Protein AF-A0A957YKV2-F1 (afdb_monomer_lite)

Sequence (270 aa):
AKLRIAPFLIEPEIIEPLTLTTNQPGTYSIQIRAEPVPRPAEGNYDQIHQIEVLPKSETNFRSIKHFRAEKFYREGLETSPNAQNFNLKNIRTLLNEGFTDDELRRLCFDEVAFKPVCNQLSSSMGKDKIVDKFIEYAERRELMERLLDLAKEHNPEKYRKYQPYRNLTDSGAATRDPYIPSHKDSSPNTINIFVFYRMGLEILLNQLEKASEGYALAITLQQQLVENMNWAERFGDTREYKSERARIIEQLNNLSRLHLGRTFNSLCGL

Secondary structure (DSSP, 8-state):
---PPPP---PPP---------SBTTB---------PPPPP---------------------SSSSHHHHHHHHS-----TT---B-HHHHHHHHHHH--HHHHHHHHHH-GGGHHHHTT--TT--HHHHHHHHHHHHHHTT-HHHHHHHHHHH-HHHHHHT---B----SS-S---S-----TT--TT---HHHHHHHHHHHHHHHS-TTSHHHHHHHHHHHHHHHHHHHHHHH---HHHHHHHHHHHHHHHHHHHHHHSS-HHHHHT-

Radius of gyration: 29.75 Å; chains: 1; bounding box: 70×69×89 Å

pLDDT: mean 76.09, std 24.52, range [34.84, 98.38]

Foldseek 3Di:
DDDDDDDDDDDDDPDDDQDWDDPDPPDTDGDDDDDDDDDDPDDDDPDDDDDDDDDDDDDPPPDPPPPPPVVVLPPPPPPDPPLQAFPLVLQLVLQLVLDDPVRLLVCLVVDPLNVVLNVVDDPPDDPSVSSVSVVVSCSSVVNVVVSLVVSCVSHVPSSVVSDDGTDPPDPPPDDDDPDDPPPPPPPVPPPLLVVLLVQLLVVQLVQDDCPDPLNVVSVVLVVQLVVLSVCCVPPNCDPVSVVSNVVSQVVQQVSCCVRPVGGSCVSSVD

Structure (mmCIF, N/CA/C/O backbone):
data_AF-A0A957YKV2-F1
#
_entry.id   AF-A0A957YKV2-F1
#
loop_
_atom_site.group_PDB
_atom_site.id
_atom_site.type_symbol
_atom_site.label_atom_id
_atom_site.label_alt_id
_atom_site.label_comp_id
_atom_site.label_asym_id
_atom_site.label_entity_id
_atom_site.label_seq_id
_atom_site.pdbx_PDB_ins_code
_atom_site.Cartn_x
_atom_site.Cartn_y
_atom_site.Cartn_z
_atom_site.occupancy
_atom_site.B_iso_or_equiv
_atom_site.auth_seq_id
_atom_site.auth_comp_id
_atom_site.auth_asym_id
_atom_site.auth_atom_id
_atom_site.pdbx_PDB_model_num
ATOM 1 N N . ALA A 1 1 ? -20.719 -43.574 38.247 1.00 53.56 1 ALA A N 1
ATOM 2 C CA . ALA A 1 1 ? -20.337 -42.347 38.973 1.00 53.56 1 ALA A CA 1
ATOM 3 C C . ALA A 1 1 ? -21.039 -41.157 38.322 1.00 53.56 1 ALA A C 1
ATOM 5 O O . ALA A 1 1 ? -20.821 -40.924 37.142 1.00 53.56 1 ALA A O 1
ATOM 6 N N . LYS A 1 2 ? -21.957 -40.482 39.028 1.00 38.47 2 LYS A N 1
ATOM 7 C CA . LYS A 1 2 ? -22.669 -39.289 38.531 1.00 38.47 2 LYS A CA 1
ATOM 8 C C . LYS A 1 2 ? -21.940 -38.045 39.045 1.00 38.47 2 LYS A C 1
ATOM 10 O O . LYS A 1 2 ? -21.949 -37.803 40.247 1.00 38.47 2 LYS A O 1
ATOM 15 N N . LEU A 1 3 ? -21.314 -37.287 38.148 1.00 40.53 3 LEU A N 1
ATOM 16 C CA . LEU A 1 3 ? -20.743 -35.972 38.444 1.00 40.53 3 LEU A CA 1
ATOM 17 C C . LEU A 1 3 ? -21.886 -34.952 38.551 1.00 40.53 3 LEU A C 1
ATOM 19 O O . LEU A 1 3 ? -22.559 -34.659 37.566 1.00 40.53 3 LEU A O 1
ATOM 23 N N . ARG A 1 4 ? -22.129 -34.450 39.767 1.00 43.38 4 ARG A N 1
ATOM 24 C CA . ARG A 1 4 ? -22.928 -33.243 40.014 1.00 43.38 4 ARG A CA 1
ATOM 25 C C . ARG A 1 4 ? -21.989 -32.043 39.911 1.00 43.38 4 ARG A C 1
ATOM 27 O O . ARG A 1 4 ? -21.061 -31.940 40.703 1.00 43.38 4 ARG A O 1
ATOM 34 N N . ILE A 1 5 ? -22.242 -31.155 38.957 1.00 45.00 5 ILE A N 1
ATOM 35 C CA . ILE A 1 5 ? -21.616 -29.832 38.901 1.00 45.00 5 ILE A CA 1
ATOM 36 C C . ILE A 1 5 ? -22.517 -28.896 39.711 1.00 45.00 5 ILE A C 1
ATOM 38 O O . ILE A 1 5 ? -23.703 -28.769 39.408 1.00 45.00 5 ILE A O 1
ATOM 42 N N . ALA A 1 6 ? -21.977 -28.313 40.779 1.00 41.06 6 ALA A N 1
ATOM 43 C CA . ALA A 1 6 ? -22.659 -27.285 41.556 1.00 41.06 6 ALA A CA 1
ATOM 44 C C . ALA A 1 6 ? -22.572 -25.934 40.818 1.00 41.06 6 ALA A C 1
ATOM 46 O O . ALA A 1 6 ? -21.519 -25.634 40.252 1.00 41.06 6 ALA A O 1
ATOM 47 N N . PRO A 1 7 ? -23.638 -25.117 40.807 1.00 47.16 7 PRO A N 1
ATOM 48 C CA . PRO A 1 7 ? -23.582 -23.784 40.227 1.00 47.16 7 PRO A CA 1
ATOM 49 C C . PRO A 1 7 ? -22.808 -22.834 41.151 1.00 47.16 7 PRO A C 1
ATOM 51 O O . PRO A 1 7 ? -23.089 -22.740 42.345 1.00 47.16 7 PRO A O 1
ATOM 54 N N . PHE A 1 8 ? -21.833 -22.134 40.575 1.00 38.81 8 PHE A N 1
ATOM 55 C CA . PHE A 1 8 ? -21.133 -21.011 41.192 1.00 38.81 8 PHE A CA 1
ATOM 56 C C . PHE A 1 8 ? -22.114 -19.829 41.275 1.00 38.81 8 PHE A C 1
ATOM 58 O O . PHE A 1 8 ? -22.506 -19.274 40.250 1.00 38.81 8 PHE A O 1
ATOM 65 N N . LEU A 1 9 ? -22.555 -19.482 42.485 1.00 41.94 9 LEU A N 1
ATOM 66 C CA . LEU A 1 9 ? -23.282 -18.244 42.764 1.00 41.94 9 LEU A CA 1
ATOM 67 C C . LEU A 1 9 ? -22.253 -17.117 42.879 1.00 41.94 9 LEU A C 1
ATOM 69 O O . LEU A 1 9 ? -21.455 -17.102 43.811 1.00 41.94 9 LEU A O 1
ATOM 73 N N . ILE A 1 10 ? -22.251 -16.205 41.909 1.00 45.62 10 ILE A N 1
ATOM 74 C CA . ILE A 1 10 ? -21.572 -14.914 42.027 1.00 45.62 10 ILE A CA 1
ATOM 75 C C . ILE A 1 10 ? -22.560 -13.995 42.742 1.00 45.62 10 ILE A C 1
ATOM 77 O O . ILE A 1 10 ? -23.636 -13.713 42.210 1.00 45.62 10 ILE A O 1
ATOM 81 N N . GLU A 1 11 ? -22.232 -13.589 43.966 1.00 43.97 11 GLU A N 1
ATOM 82 C CA . GLU A 1 11 ? -23.006 -12.582 44.688 1.00 43.97 11 GLU A CA 1
ATOM 83 C C . GLU A 1 11 ? -22.860 -11.229 43.970 1.00 43.97 11 GLU A C 1
ATOM 85 O O . GLU A 1 11 ? -21.741 -10.847 43.619 1.00 43.97 11 GLU A O 1
ATOM 90 N N . PRO A 1 12 ? -23.960 -10.508 43.697 1.00 44.09 12 PRO A N 1
ATOM 91 C CA . PRO A 1 12 ? -23.871 -9.181 43.109 1.00 44.09 12 PRO A CA 1
ATOM 92 C C . PRO A 1 12 ? -23.252 -8.211 44.122 1.00 44.09 12 PRO A C 1
ATOM 94 O O . PRO A 1 12 ? -23.760 -8.069 45.235 1.00 44.09 12 PRO A O 1
ATOM 97 N N . GLU A 1 13 ? -22.178 -7.523 43.725 1.00 46.66 13 GLU A N 1
ATOM 98 C CA . GLU A 1 13 ? -21.674 -6.354 44.450 1.00 46.66 13 GLU A CA 1
ATOM 99 C C . GLU A 1 13 ? -22.819 -5.353 44.637 1.00 46.66 13 GLU A C 1
ATOM 101 O O . GLU A 1 13 ? -23.436 -4.879 43.678 1.00 46.66 13 GLU A O 1
ATOM 106 N N . ILE A 1 14 ? -23.122 -5.054 45.899 1.00 45.78 14 ILE A N 1
ATOM 107 C CA . ILE A 1 14 ? -24.097 -4.042 46.289 1.00 45.78 14 ILE A CA 1
ATOM 108 C C . ILE A 1 14 ? -23.475 -2.682 45.964 1.00 45.78 14 ILE A C 1
ATOM 110 O O . ILE A 1 14 ? -22.695 -2.138 46.741 1.00 45.78 14 ILE A O 1
ATOM 114 N N . ILE A 1 15 ? -23.803 -2.134 44.795 1.00 44.78 15 ILE A N 1
ATOM 115 C CA . ILE A 1 15 ? -23.495 -0.744 44.458 1.00 44.78 15 ILE A CA 1
ATOM 116 C C . ILE A 1 15 ? -24.506 0.125 45.212 1.00 44.78 15 ILE A C 1
ATOM 118 O O . ILE A 1 15 ? -25.690 0.147 44.868 1.00 44.78 15 ILE A O 1
ATOM 122 N N . GLU A 1 16 ? -24.058 0.816 46.261 1.00 59.31 16 GLU A N 1
ATOM 123 C CA . GLU A 1 16 ? -24.903 1.779 46.968 1.00 59.31 16 GLU A CA 1
ATOM 124 C C . GLU A 1 16 ? -25.371 2.891 46.006 1.00 59.31 16 GLU A C 1
ATOM 126 O O . GLU A 1 16 ? -24.576 3.413 45.216 1.00 59.31 16 GLU A O 1
ATOM 131 N N . PRO A 1 17 ? -26.661 3.272 46.031 1.00 47.19 17 PRO A N 1
ATOM 132 C CA . PRO A 1 17 ? -27.188 4.278 45.123 1.00 47.19 17 PRO A CA 1
ATOM 133 C C . PRO A 1 17 ? -26.589 5.656 45.433 1.00 47.19 17 PRO A C 1
ATOM 135 O O . PRO A 1 17 ? -26.747 6.193 46.528 1.00 47.19 17 PRO A O 1
ATOM 138 N N . LEU A 1 18 ? -25.944 6.259 44.432 1.00 48.41 18 LEU A N 1
ATOM 139 C CA . LEU A 1 18 ? -25.482 7.645 44.483 1.00 48.41 18 LEU A CA 1
ATOM 140 C C . LEU A 1 18 ? -26.679 8.581 44.707 1.00 48.41 18 LEU A C 1
ATOM 142 O O . LEU A 1 18 ? -27.543 8.734 43.842 1.00 48.41 18 LEU A O 1
ATOM 146 N N . THR A 1 19 ? -26.730 9.234 45.866 1.00 50.50 19 THR A N 1
ATOM 147 C CA . THR A 1 19 ? -27.748 10.244 46.163 1.00 50.50 19 THR A CA 1
ATOM 148 C C . THR A 1 19 ? -27.410 11.556 45.461 1.00 50.50 19 THR A C 1
ATOM 150 O O . THR A 1 19 ? -26.435 12.224 45.806 1.00 50.50 19 THR A O 1
ATOM 153 N N . LEU A 1 20 ? -28.234 11.945 44.489 1.00 42.66 20 LEU A N 1
ATOM 154 C CA . LEU A 1 20 ? -28.208 13.271 43.876 1.00 42.66 20 LEU A CA 1
ATOM 155 C C . LEU A 1 20 ? -28.951 14.257 44.781 1.00 42.66 20 LEU A C 1
ATOM 157 O O . LEU A 1 20 ? -30.167 14.162 44.938 1.00 42.66 20 LEU A O 1
ATOM 161 N N . THR A 1 21 ? -28.238 15.218 45.362 1.00 50.84 21 THR A N 1
ATOM 162 C CA . THR A 1 21 ? -28.852 16.342 46.076 1.00 50.84 21 THR A CA 1
ATOM 163 C C . THR A 1 21 ? -28.753 17.600 45.218 1.00 50.84 21 THR A C 1
ATOM 165 O O . THR A 1 21 ? -27.698 17.931 44.676 1.00 50.84 21 THR A O 1
ATOM 168 N N . THR A 1 22 ? -29.885 18.282 45.030 1.00 49.94 22 THR A N 1
ATOM 169 C CA . THR A 1 22 ? -29.968 19.508 44.225 1.00 49.94 22 THR A CA 1
ATOM 170 C C . THR A 1 22 ? -30.038 20.695 45.172 1.00 49.94 22 THR A C 1
ATOM 172 O O . THR A 1 22 ? -30.975 20.766 45.966 1.00 49.94 22 THR A O 1
ATOM 175 N N . ASN A 1 23 ? -29.100 21.636 45.074 1.00 54.06 23 ASN A N 1
ATOM 176 C CA . ASN A 1 23 ? -29.156 22.864 45.874 1.00 54.06 23 ASN A CA 1
ATOM 177 C C . ASN A 1 23 ? -29.624 24.088 45.071 1.00 54.06 23 ASN A C 1
ATOM 179 O O . ASN A 1 23 ? -30.030 25.063 45.693 1.00 54.06 23 ASN A O 1
ATOM 183 N N . GLN A 1 24 ? -29.635 24.036 43.727 1.00 56.06 24 GLN A N 1
ATOM 184 C CA . GLN A 1 24 ? -30.248 25.036 42.833 1.00 56.06 24 GLN A CA 1
ATOM 185 C C . GLN A 1 24 ? -30.615 24.427 41.458 1.00 56.06 24 GLN A C 1
ATOM 187 O O . GLN A 1 24 ? -29.991 23.442 41.051 1.00 56.06 24 GLN A O 1
ATOM 192 N N . PRO A 1 25 ? -31.585 24.998 40.711 1.00 54.28 25 PRO A N 1
ATOM 193 C CA . PRO A 1 25 ? -31.917 24.551 39.357 1.00 54.28 25 PRO A CA 1
ATOM 194 C C . PRO A 1 25 ? -30.730 24.740 38.402 1.00 54.28 25 PRO A C 1
ATOM 196 O O . PRO A 1 25 ? -30.250 25.855 38.225 1.00 54.28 25 PRO A O 1
ATOM 199 N N . GLY A 1 26 ? -30.282 23.655 37.765 1.00 59.12 26 GLY A N 1
ATOM 200 C CA . GLY A 1 26 ? -29.241 23.687 36.728 1.00 59.12 26 GLY A CA 1
ATOM 201 C C . GLY A 1 26 ? -27.821 23.341 37.186 1.00 59.12 26 GLY A C 1
ATOM 202 O O . GLY A 1 26 ? -26.933 23.269 36.339 1.00 59.12 26 GLY A O 1
ATOM 203 N N . THR A 1 27 ? -27.602 23.056 38.474 1.00 40.62 27 THR A N 1
ATOM 204 C CA . THR A 1 27 ? -26.270 22.714 39.001 1.00 40.62 27 THR A CA 1
ATOM 205 C C . THR A 1 27 ? -26.312 21.375 39.731 1.00 40.62 27 THR A C 1
ATOM 207 O O . THR A 1 27 ? -26.975 21.242 40.759 1.00 40.62 27 THR A O 1
ATOM 210 N N . TYR A 1 28 ? -25.590 20.380 39.211 1.00 55.72 28 TYR A N 1
ATOM 211 C CA . TYR A 1 28 ? -25.432 19.071 39.847 1.00 55.72 28 TYR A CA 1
ATOM 212 C C . TYR A 1 28 ? -24.050 18.986 40.493 1.00 55.72 28 TYR A C 1
ATOM 214 O O . TYR A 1 28 ? -23.035 19.162 39.821 1.00 55.72 28 TYR A O 1
ATOM 222 N N . SER A 1 29 ? -24.004 18.707 41.791 1.00 44.16 29 SER A N 1
ATOM 223 C CA . SER A 1 29 ? -22.767 18.443 42.528 1.00 44.16 29 SER A CA 1
ATOM 224 C C . SER A 1 29 ? -22.747 16.986 42.974 1.00 44.16 29 SER A C 1
ATOM 226 O O . SER A 1 29 ? -23.627 16.554 43.713 1.00 44.16 29 SER A O 1
ATOM 228 N N . ILE A 1 30 ? -21.743 16.232 42.523 1.00 51.94 30 ILE A N 1
ATOM 229 C CA . ILE A 1 30 ? -21.522 14.840 42.928 1.00 51.94 30 ILE A CA 1
ATOM 230 C C . ILE A 1 30 ? -20.620 14.861 44.165 1.00 51.94 30 ILE A C 1
ATOM 232 O O . ILE A 1 30 ? -19.461 15.266 44.080 1.00 51.94 30 ILE A O 1
ATOM 236 N N . GLN A 1 31 ? -21.143 14.445 45.318 1.00 49.91 31 GLN A N 1
ATOM 237 C CA . GLN A 1 31 ? -20.332 14.233 46.517 1.00 49.91 31 GLN A CA 1
ATOM 238 C C . GLN A 1 31 ? -19.840 12.786 46.537 1.00 49.91 31 GLN A C 1
ATOM 240 O O . GLN A 1 31 ? -20.607 11.864 46.794 1.00 49.91 31 GLN A O 1
ATOM 245 N N . ILE A 1 32 ? -18.552 12.588 46.257 1.00 56.03 32 ILE A N 1
ATOM 246 C CA . ILE A 1 32 ? -17.897 11.289 46.427 1.00 56.03 32 ILE A CA 1
ATOM 247 C C . ILE A 1 32 ? -17.462 11.202 47.888 1.00 56.03 32 ILE A C 1
ATOM 249 O O . ILE A 1 32 ? -16.584 11.947 48.331 1.00 56.03 32 ILE A O 1
ATOM 253 N N . ARG A 1 33 ? -18.104 10.322 48.657 1.00 52.41 33 ARG A N 1
ATOM 254 C CA . ARG A 1 33 ? -17.733 10.057 50.047 1.00 52.41 33 ARG A CA 1
ATOM 255 C C . ARG A 1 33 ? -16.481 9.178 50.035 1.00 52.41 33 ARG A C 1
ATOM 257 O O . ARG A 1 33 ? -16.570 7.980 49.809 1.00 52.41 33 ARG A O 1
ATOM 264 N N . ALA A 1 34 ? -15.310 9.784 50.207 1.00 45.44 34 ALA A N 1
ATOM 265 C CA . ALA A 1 34 ? -14.078 9.030 50.404 1.00 45.44 34 ALA A CA 1
ATOM 266 C C . ALA A 1 34 ? -14.126 8.374 51.790 1.00 45.44 34 ALA A C 1
ATOM 268 O O . ALA A 1 34 ? -14.224 9.076 52.800 1.00 45.44 34 ALA A O 1
ATOM 269 N N . GLU A 1 35 ? -14.084 7.044 51.844 1.00 53.28 35 GLU A N 1
ATOM 270 C CA . GLU A 1 35 ? -13.854 6.357 53.110 1.00 53.28 35 GLU A CA 1
ATOM 271 C C . GLU A 1 35 ? -12.465 6.723 53.656 1.00 53.28 35 GLU A C 1
ATOM 273 O O . GLU A 1 35 ? -11.505 6.848 52.886 1.00 53.28 35 GLU A O 1
ATOM 278 N N . PRO A 1 36 ? -12.329 6.933 54.977 1.00 53.78 36 PRO A N 1
ATOM 279 C CA . PRO A 1 36 ? -11.039 7.216 55.579 1.00 53.78 36 PRO A CA 1
ATOM 280 C C . PRO A 1 36 ? -10.129 5.995 55.423 1.00 53.78 36 PRO A C 1
ATOM 282 O O . PRO A 1 36 ? -10.353 4.952 56.032 1.00 53.78 36 PRO A O 1
ATOM 285 N N . VAL A 1 37 ? -9.076 6.147 54.619 1.00 61.78 37 VAL A N 1
ATOM 286 C CA . VAL A 1 37 ? -8.005 5.153 54.501 1.00 61.78 37 VAL A CA 1
ATOM 287 C C . VAL A 1 37 ? -7.426 4.904 55.902 1.00 61.78 37 VAL A C 1
ATOM 289 O O . VAL A 1 37 ? -7.032 5.870 56.569 1.00 61.78 37 VAL A O 1
ATOM 292 N N . PRO A 1 38 ? -7.375 3.649 56.387 1.00 50.91 38 PRO A N 1
ATOM 293 C CA . PRO A 1 38 ? -6.798 3.354 57.688 1.00 50.91 38 PRO A CA 1
ATOM 294 C C . PRO A 1 38 ? -5.328 3.781 57.703 1.00 50.91 38 PRO A C 1
ATOM 296 O O . PRO A 1 38 ? -4.535 3.399 56.843 1.00 50.91 38 PRO A O 1
ATOM 299 N N . ARG A 1 39 ? -4.977 4.612 58.690 1.00 53.75 39 ARG A N 1
ATOM 300 C CA . ARG A 1 39 ? -3.598 5.037 58.949 1.00 53.75 39 ARG A CA 1
ATOM 301 C C . ARG A 1 39 ? -2.732 3.792 59.192 1.00 53.75 39 ARG A C 1
ATOM 303 O O . ARG A 1 39 ? -3.078 3.015 60.084 1.00 53.75 39 ARG A O 1
ATOM 310 N N . PRO A 1 40 ? -1.621 3.594 58.462 1.00 45.44 40 PRO A N 1
ATOM 311 C CA . PRO A 1 40 ? -0.646 2.585 58.843 1.00 45.44 40 PRO A CA 1
ATOM 312 C C . PRO A 1 40 ? -0.047 2.962 60.203 1.00 45.44 40 PRO A C 1
ATOM 314 O O . PRO A 1 40 ? 0.211 4.136 60.476 1.00 45.44 40 PRO A O 1
ATOM 317 N N . ALA A 1 41 ? 0.109 1.956 61.064 1.00 52.94 41 ALA A N 1
ATOM 318 C CA . ALA A 1 41 ? 0.702 2.096 62.385 1.00 52.94 41 ALA A CA 1
ATOM 319 C C . ALA A 1 41 ? 2.103 2.718 62.291 1.00 52.94 41 ALA A C 1
ATOM 321 O O . ALA A 1 41 ? 2.867 2.426 61.371 1.00 52.94 41 ALA A O 1
ATOM 322 N N . GLU A 1 42 ? 2.395 3.594 63.249 1.00 52.19 42 GLU A N 1
ATOM 323 C CA . GLU A 1 42 ? 3.602 4.409 63.345 1.00 52.19 42 GLU A CA 1
ATOM 324 C C . GLU A 1 42 ? 4.878 3.571 63.181 1.00 52.19 42 GLU A C 1
ATOM 326 O O . GLU A 1 42 ? 5.225 2.738 64.018 1.00 52.19 42 GLU A O 1
ATOM 331 N N . GLY A 1 43 ? 5.583 3.821 62.079 1.00 44.38 43 GLY A N 1
ATOM 332 C CA . GLY A 1 43 ? 6.903 3.291 61.781 1.00 44.38 43 GLY A CA 1
ATOM 333 C C . GLY A 1 43 ? 7.774 4.414 61.232 1.00 44.38 43 GLY A C 1
ATOM 334 O O . GLY A 1 43 ? 7.528 4.924 60.147 1.00 44.38 43 GLY A O 1
ATOM 335 N N . ASN A 1 44 ? 8.740 4.807 62.054 1.00 48.19 44 ASN A N 1
ATOM 336 C CA . ASN A 1 44 ? 9.851 5.736 61.860 1.00 48.19 44 ASN A CA 1
ATOM 337 C C . ASN A 1 44 ? 10.282 6.020 60.396 1.00 48.19 44 ASN A C 1
ATOM 339 O O . ASN A 1 44 ? 10.801 5.133 59.721 1.00 48.19 44 ASN A O 1
ATOM 343 N N . TYR A 1 45 ? 10.162 7.284 59.965 1.00 40.00 45 TYR A N 1
ATOM 344 C CA . TYR A 1 45 ? 10.830 7.835 58.778 1.00 40.00 45 TYR A CA 1
ATOM 345 C C . TYR A 1 45 ? 11.407 9.228 59.081 1.00 40.00 45 TYR A C 1
ATOM 347 O O . TYR A 1 45 ? 10.891 10.249 58.627 1.00 40.00 45 TYR A O 1
ATOM 355 N N . ASP A 1 46 ? 12.515 9.275 59.819 1.00 42.59 46 ASP A N 1
ATOM 356 C CA . ASP A 1 46 ? 13.452 10.396 59.722 1.00 42.59 46 ASP A CA 1
ATOM 357 C C . ASP A 1 46 ? 14.199 10.303 58.384 1.00 42.59 46 ASP A C 1
ATOM 359 O O . ASP A 1 46 ? 15.201 9.599 58.276 1.00 42.59 46 ASP A O 1
ATOM 363 N N . GLN A 1 47 ? 13.659 10.968 57.356 1.00 51.09 47 GLN A N 1
ATOM 364 C CA . GLN A 1 47 ? 14.356 11.629 56.236 1.00 51.09 47 GLN A CA 1
ATOM 365 C C . GLN A 1 47 ? 13.347 11.928 55.118 1.00 51.09 47 GLN A C 1
ATOM 367 O O . GLN A 1 47 ? 13.089 11.101 54.246 1.00 51.09 47 GLN A O 1
ATOM 372 N N . ILE A 1 48 ? 12.791 13.141 55.115 1.00 38.03 48 ILE A N 1
ATOM 373 C CA . ILE A 1 48 ? 12.065 13.682 53.961 1.00 38.03 48 ILE A CA 1
ATOM 374 C C . ILE A 1 48 ? 12.819 14.926 53.496 1.00 38.03 48 ILE A C 1
ATOM 376 O O . ILE A 1 48 ? 12.834 15.956 54.169 1.00 38.03 48 ILE A O 1
ATOM 380 N N . HIS A 1 49 ? 13.465 14.811 52.336 1.00 37.56 49 HIS A N 1
ATOM 381 C CA . HIS A 1 49 ? 13.929 15.962 51.574 1.00 37.56 49 HIS A CA 1
ATOM 382 C C . HIS A 1 49 ? 12.726 16.827 51.182 1.00 37.56 49 HIS A C 1
ATOM 384 O O . HIS A 1 49 ? 11.707 16.320 50.716 1.00 37.56 49 HIS A O 1
ATOM 390 N N . GLN A 1 50 ? 12.865 18.137 51.382 1.00 38.16 50 GLN A N 1
ATOM 391 C CA . GLN A 1 50 ? 11.906 19.161 50.979 1.00 38.16 50 GLN A CA 1
ATOM 392 C C . GLN A 1 50 ? 11.541 18.998 49.496 1.00 38.16 50 GLN A C 1
ATOM 394 O O . GLN A 1 50 ? 12.388 19.176 48.624 1.00 38.16 50 GLN A O 1
ATOM 399 N N . ILE A 1 51 ? 10.276 18.676 49.213 1.00 34.84 51 ILE A N 1
ATOM 400 C CA . ILE A 1 51 ? 9.692 18.820 47.879 1.00 34.84 51 ILE A CA 1
ATOM 401 C C . ILE A 1 51 ? 8.933 20.142 47.881 1.00 34.84 51 ILE A C 1
ATOM 403 O O . ILE A 1 51 ? 7.907 20.298 48.542 1.00 34.84 51 ILE A O 1
ATOM 407 N N . GLU A 1 52 ? 9.493 21.103 47.160 1.00 35.25 52 GLU A N 1
ATOM 408 C CA . GLU A 1 52 ? 8.907 22.408 46.896 1.00 35.25 52 GLU A CA 1
ATOM 409 C C . GLU A 1 52 ? 7.626 22.228 46.064 1.00 35.25 52 GLU A C 1
ATOM 411 O O . GLU A 1 52 ? 7.635 21.670 44.964 1.00 35.25 52 GLU A O 1
ATOM 416 N N . VAL A 1 53 ? 6.490 22.656 46.615 1.00 36.44 53 VAL A N 1
ATOM 417 C CA . VAL A 1 53 ? 5.188 22.592 45.947 1.00 36.44 53 VAL A CA 1
ATOM 418 C C . VAL A 1 53 ? 5.099 23.747 44.950 1.00 36.44 53 VAL A C 1
ATOM 420 O O . VAL A 1 53 ? 4.863 24.891 45.332 1.00 36.44 53 VAL A O 1
ATOM 423 N N . LEU A 1 54 ? 5.273 23.447 43.661 1.00 34.97 54 LEU A N 1
ATOM 424 C CA . LEU A 1 54 ? 4.999 24.394 42.578 1.00 34.97 54 LEU A CA 1
ATOM 425 C C . LEU A 1 54 ? 3.482 24.643 42.437 1.00 34.97 54 LEU A C 1
ATOM 427 O O . LEU A 1 54 ? 2.689 23.696 42.502 1.00 34.97 54 LEU A O 1
ATOM 431 N N . PRO A 1 55 ? 3.048 25.899 42.217 1.00 39.34 55 PRO A N 1
ATOM 432 C CA . PRO A 1 55 ? 1.639 26.238 42.079 1.00 39.34 55 PRO A CA 1
ATOM 433 C C . PRO A 1 55 ? 1.047 25.698 40.772 1.00 39.34 55 PRO A C 1
ATOM 435 O O . PRO A 1 55 ? 1.664 25.737 39.708 1.00 39.34 55 PRO A O 1
ATOM 438 N N . LYS A 1 56 ? -0.198 25.222 40.875 1.00 44.00 56 LYS A N 1
ATOM 439 C CA . LYS A 1 56 ? -1.038 24.750 39.771 1.00 44.00 56 LYS A CA 1
ATOM 440 C C . LYS A 1 56 ? -1.303 25.897 38.792 1.00 44.00 56 LYS A C 1
ATOM 442 O O . LYS A 1 56 ? -2.207 26.695 39.021 1.00 44.00 56 LYS A O 1
ATOM 447 N N . SER A 1 57 ? -0.538 25.973 37.706 1.00 38.72 57 SER A N 1
ATOM 448 C CA . SER A 1 57 ? -0.922 26.759 36.536 1.00 38.72 57 SER A CA 1
ATOM 449 C C . SER A 1 57 ? -1.718 25.883 35.569 1.00 38.72 57 SER A C 1
ATOM 451 O O . SER A 1 57 ? -1.362 24.747 35.249 1.00 38.72 57 SER A O 1
ATOM 453 N N . GLU A 1 58 ? -2.861 26.423 35.166 1.00 43.00 58 GLU A N 1
ATOM 454 C CA . GLU A 1 58 ? -3.819 25.854 34.230 1.00 43.00 58 GLU A CA 1
ATOM 455 C C . GLU A 1 58 ? -3.129 25.462 32.920 1.00 43.00 58 GLU A C 1
ATOM 457 O O . GLU A 1 58 ? -2.774 26.301 32.091 1.00 43.00 58 GLU A O 1
ATOM 462 N N . THR A 1 59 ? -2.944 24.162 32.702 1.00 38.88 59 THR A N 1
ATOM 463 C CA . THR A 1 59 ? -2.486 23.654 31.411 1.00 38.88 59 THR A CA 1
ATOM 464 C C . THR A 1 59 ? -3.693 23.484 30.502 1.00 38.88 59 THR A C 1
ATOM 466 O O . THR A 1 59 ? -4.408 22.483 30.501 1.00 38.88 59 THR A O 1
ATOM 469 N N . ASN A 1 60 ? -3.911 24.529 29.715 1.00 37.25 60 ASN A N 1
ATOM 470 C CA . ASN A 1 60 ? -4.809 24.581 28.579 1.00 37.25 60 ASN A CA 1
ATOM 471 C C . ASN A 1 60 ? -4.345 23.559 27.511 1.00 37.25 60 ASN A C 1
ATOM 473 O O . ASN A 1 60 ? -3.565 23.870 26.616 1.00 37.25 60 ASN A O 1
ATOM 477 N N . PHE A 1 61 ? -4.787 22.301 27.626 1.00 36.19 61 PHE A N 1
ATOM 478 C CA . PHE A 1 61 ? -4.464 21.188 26.712 1.00 36.19 61 PHE A CA 1
ATOM 479 C C . PHE A 1 61 ? -5.349 21.155 25.447 1.00 36.19 61 PHE A C 1
ATOM 481 O O . PHE A 1 61 ? -5.666 20.090 24.911 1.00 36.19 61 PHE A O 1
ATOM 488 N N . ARG A 1 62 ? -5.749 22.317 24.921 1.00 42.00 62 ARG A N 1
ATOM 489 C CA . ARG A 1 62 ? -6.387 22.423 23.600 1.00 42.00 62 ARG A CA 1
ATOM 490 C C . ARG A 1 62 ? -5.438 23.144 22.637 1.00 42.00 62 ARG A C 1
ATOM 492 O O . ARG A 1 62 ? -5.051 24.274 22.893 1.00 42.00 62 ARG A O 1
ATOM 499 N N . SER A 1 63 ? -5.107 22.464 21.530 1.00 41.28 63 SER A N 1
ATOM 500 C CA . SER A 1 63 ? -4.430 22.981 20.312 1.00 41.28 63 SER A CA 1
ATOM 501 C C . SER A 1 63 ? -2.940 22.688 20.054 1.00 41.28 63 SER A C 1
ATOM 503 O O . SER A 1 63 ? -2.282 23.484 19.395 1.00 41.28 63 SER A O 1
ATOM 505 N N . ILE A 1 64 ? -2.407 21.507 20.410 1.00 41.19 64 ILE A N 1
ATOM 506 C CA . ILE A 1 64 ? -1.098 21.037 19.862 1.00 41.19 64 ILE A CA 1
ATOM 507 C C . ILE A 1 64 ? -1.193 19.655 19.170 1.00 41.19 64 ILE A C 1
ATOM 509 O O . ILE A 1 64 ? -0.195 18.979 18.961 1.00 41.19 64 ILE A O 1
ATOM 513 N N . LYS A 1 65 ? -2.388 19.191 18.768 1.00 43.66 65 LYS A N 1
ATOM 514 C CA . LYS A 1 65 ? -2.542 17.843 18.161 1.00 43.66 65 LYS A CA 1
ATOM 515 C C . LYS A 1 65 ? -2.904 17.784 16.674 1.00 43.66 65 LYS A C 1
ATOM 517 O O . LYS A 1 65 ? -2.860 16.697 16.118 1.00 43.66 65 LYS A O 1
ATOM 522 N N . HIS A 1 66 ? -3.157 18.909 16.000 1.00 39.09 66 HIS A N 1
ATOM 523 C CA . HIS A 1 66 ? -3.457 18.890 14.557 1.00 39.09 66 HIS A CA 1
ATOM 524 C C . HIS A 1 66 ? -2.377 19.486 13.646 1.00 39.09 66 HIS A C 1
ATOM 526 O O . HIS A 1 66 ? -2.363 19.178 12.462 1.00 39.09 66 HIS A O 1
ATOM 532 N N . PHE A 1 67 ? -1.422 20.260 14.171 1.00 36.22 67 PHE A N 1
ATOM 533 C CA . PHE A 1 67 ? -0.468 20.983 13.317 1.00 36.22 67 PHE A CA 1
ATOM 534 C C . PHE A 1 67 ? 0.840 20.227 13.020 1.00 36.22 67 PHE A C 1
ATOM 536 O O . PHE A 1 67 ? 1.583 20.605 12.119 1.00 36.22 67 PHE A O 1
ATOM 543 N N . ARG A 1 68 ? 1.151 19.152 13.763 1.00 39.09 68 ARG A N 1
ATOM 544 C CA . ARG A 1 68 ? 2.451 18.462 13.647 1.00 39.09 68 ARG A CA 1
ATOM 545 C C . ARG A 1 68 ? 2.445 17.267 12.690 1.00 39.09 68 ARG A C 1
ATOM 547 O O . ARG A 1 68 ? 3.490 16.967 12.133 1.00 39.09 68 ARG A O 1
ATOM 554 N N . ALA A 1 69 ? 1.293 16.640 12.438 1.00 36.28 69 ALA A N 1
ATOM 555 C CA . ALA A 1 69 ? 1.208 15.535 11.482 1.00 36.28 69 ALA A CA 1
ATOM 556 C C . ALA A 1 69 ? 1.296 16.028 10.027 1.00 36.28 69 ALA A C 1
ATOM 558 O O . ALA A 1 69 ? 2.055 15.461 9.257 1.00 36.28 69 ALA A O 1
ATOM 559 N N . GLU A 1 70 ? 0.626 17.124 9.648 1.00 37.31 70 GLU A N 1
ATOM 560 C CA . GLU A 1 70 ? 0.706 17.625 8.263 1.00 37.31 70 GLU A CA 1
ATOM 561 C C . GLU A 1 70 ? 2.045 18.292 7.921 1.00 37.31 70 GLU A C 1
ATOM 563 O O . GLU A 1 70 ? 2.512 18.182 6.787 1.00 37.31 70 GLU A O 1
ATOM 568 N N . LYS A 1 71 ? 2.698 18.952 8.888 1.00 35.56 71 LYS A N 1
ATOM 569 C CA . LYS A 1 71 ? 3.970 19.644 8.629 1.00 35.56 71 LYS A CA 1
ATOM 570 C C . LYS A 1 71 ? 5.142 18.671 8.445 1.00 35.56 71 LYS A C 1
ATOM 572 O O . LYS A 1 71 ? 6.012 18.920 7.616 1.00 35.56 71 LYS A O 1
ATOM 577 N N . PHE A 1 72 ? 5.117 17.523 9.128 1.00 42.31 72 PHE A N 1
ATOM 578 C CA . PHE A 1 72 ? 6.143 16.486 8.968 1.00 42.31 72 PHE A CA 1
ATOM 579 C C . PHE A 1 72 ? 6.087 15.756 7.614 1.00 42.31 72 PHE A C 1
ATOM 581 O O . PHE A 1 72 ? 7.111 15.238 7.185 1.00 42.31 72 PHE A O 1
ATOM 588 N N . TYR A 1 73 ? 4.953 15.771 6.900 1.00 43.09 73 TYR A N 1
ATOM 589 C CA . TYR A 1 73 ? 4.869 15.187 5.552 1.00 43.09 73 TYR A CA 1
ATOM 590 C C . TYR A 1 73 ? 5.331 16.128 4.424 1.00 43.09 73 TYR A C 1
ATOM 592 O O . TYR A 1 73 ? 5.575 15.649 3.320 1.00 43.09 73 TYR A O 1
ATOM 600 N N . ARG A 1 74 ? 5.460 17.447 4.651 1.00 41.25 74 ARG A N 1
ATOM 601 C CA . ARG A 1 74 ? 5.845 18.404 3.588 1.00 41.25 74 ARG A CA 1
ATOM 602 C C . ARG A 1 74 ? 7.320 18.796 3.560 1.00 41.25 74 ARG A C 1
ATOM 604 O O . ARG A 1 74 ? 7.809 19.109 2.483 1.00 41.25 74 ARG A O 1
ATOM 611 N N . GLU A 1 75 ? 8.015 18.809 4.695 1.00 37.19 75 GLU A N 1
ATOM 612 C CA . GLU A 1 75 ? 9.359 19.417 4.781 1.00 37.19 75 GLU A CA 1
ATOM 613 C C . GLU A 1 75 ? 10.519 18.398 4.803 1.00 37.19 75 GLU A C 1
ATOM 615 O O . GLU A 1 75 ? 11.674 18.804 4.803 1.00 37.19 75 GLU A O 1
ATOM 620 N N . GLY A 1 76 ? 10.239 17.087 4.769 1.00 39.97 76 GLY A N 1
ATOM 621 C CA . GLY A 1 76 ? 11.246 16.019 4.897 1.00 39.97 76 GLY A CA 1
ATOM 622 C C . GLY A 1 76 ? 11.351 15.042 3.720 1.00 39.97 76 GLY A C 1
ATOM 623 O O . GLY A 1 76 ? 11.781 13.912 3.923 1.00 39.97 76 GLY A O 1
ATOM 624 N N . LEU A 1 77 ? 10.944 15.433 2.507 1.00 45.50 77 LEU A N 1
ATOM 625 C CA . LEU A 1 77 ? 11.131 14.641 1.279 1.00 45.50 77 LEU A CA 1
ATOM 626 C C . LEU A 1 77 ? 12.581 14.766 0.772 1.00 45.50 77 LEU A C 1
ATOM 628 O O . LEU A 1 77 ? 12.842 15.221 -0.340 1.00 45.50 77 LEU A O 1
ATOM 632 N N . GLU A 1 78 ? 13.539 14.342 1.594 1.00 42.78 78 GLU A N 1
ATOM 633 C CA . GLU A 1 78 ? 14.750 13.750 1.034 1.00 42.78 78 GLU A CA 1
ATOM 634 C C . GLU A 1 78 ? 14.289 12.476 0.320 1.00 42.78 78 GLU A C 1
ATOM 636 O O . GLU A 1 78 ? 13.645 11.610 0.911 1.00 42.78 78 GLU A O 1
ATOM 641 N N . THR A 1 79 ? 14.486 12.454 -0.995 1.00 44.00 79 THR A N 1
ATOM 642 C CA . THR A 1 79 ? 13.999 11.440 -1.933 1.00 44.00 79 THR A CA 1
ATOM 643 C C . THR A 1 79 ? 14.107 10.036 -1.343 1.00 44.00 79 THR A C 1
ATOM 645 O O . THR A 1 79 ? 15.217 9.566 -1.091 1.00 44.00 79 THR A O 1
ATOM 648 N N . SER A 1 80 ? 12.957 9.383 -1.123 1.00 44.84 80 SER A N 1
ATOM 649 C CA . SER A 1 80 ? 12.883 7.984 -0.686 1.00 44.84 80 SER A CA 1
ATOM 650 C C . SER A 1 80 ? 13.875 7.156 -1.518 1.00 44.84 80 SER A C 1
ATOM 652 O O . SER A 1 80 ? 13.819 7.224 -2.750 1.00 44.84 80 SER A O 1
ATOM 654 N N . PRO A 1 81 ? 14.796 6.387 -0.904 1.00 48.59 81 PRO A N 1
ATOM 655 C CA . PRO A 1 81 ? 15.788 5.584 -1.629 1.00 48.59 81 PRO A CA 1
ATOM 656 C C . PRO A 1 81 ? 15.155 4.481 -2.500 1.00 48.59 81 PRO A C 1
ATOM 658 O O . PRO A 1 81 ? 15.849 3.834 -3.277 1.00 48.59 81 PRO A O 1
ATOM 661 N N . ASN A 1 82 ? 13.833 4.305 -2.412 1.00 51.28 82 ASN A N 1
ATOM 662 C CA . ASN A 1 82 ? 13.016 3.462 -3.277 1.00 51.28 82 ASN A CA 1
ATOM 663 C C . ASN A 1 82 ? 12.245 4.246 -4.349 1.00 51.28 82 ASN A C 1
ATOM 665 O O . ASN A 1 82 ? 11.268 3.720 -4.883 1.00 51.28 82 ASN A O 1
ATOM 669 N N . ALA A 1 83 ? 12.673 5.463 -4.712 1.00 57.62 83 ALA A N 1
ATOM 670 C CA . ALA A 1 83 ? 12.224 6.145 -5.927 1.00 57.62 83 ALA A CA 1
ATOM 671 C C . ALA A 1 83 ? 12.701 5.352 -7.154 1.00 57.62 83 ALA A C 1
ATOM 673 O O . ALA A 1 83 ? 13.644 5.710 -7.860 1.00 57.62 83 ALA A O 1
ATOM 674 N N . GLN A 1 84 ? 12.073 4.197 -7.354 1.00 70.00 84 GLN A N 1
ATOM 675 C CA . GLN A 1 84 ? 12.256 3.325 -8.485 1.00 70.00 84 GLN A CA 1
ATOM 676 C C . GLN A 1 84 ? 12.069 4.193 -9.719 1.00 70.00 84 GLN A C 1
ATOM 678 O O . GLN A 1 84 ? 11.037 4.840 -9.885 1.00 70.00 84 GLN A O 1
ATOM 683 N N . ASN A 1 85 ? 13.108 4.267 -10.545 1.00 89.81 85 ASN A N 1
ATOM 684 C CA . ASN A 1 85 ? 13.114 5.153 -11.693 1.00 89.81 85 ASN A CA 1
ATOM 685 C C . ASN A 1 85 ? 12.119 4.613 -12.732 1.00 89.81 85 ASN A C 1
ATOM 687 O O . ASN A 1 85 ? 12.463 3.774 -13.564 1.00 89.81 85 ASN A O 1
ATOM 691 N N . PHE A 1 86 ? 10.852 5.005 -12.629 1.00 93.69 86 PHE A N 1
ATOM 692 C CA . PHE A 1 86 ? 9.794 4.534 -13.509 1.00 93.69 86 PHE A CA 1
ATOM 693 C C . PHE A 1 86 ? 9.857 5.248 -14.855 1.00 93.69 86 PHE A C 1
ATOM 695 O O . PHE A 1 86 ? 10.014 6.466 -14.946 1.00 93.69 86 PHE A O 1
ATOM 702 N N . ASN A 1 87 ? 9.671 4.489 -15.932 1.00 95.25 87 ASN A N 1
ATOM 703 C CA . ASN A 1 87 ? 9.512 5.052 -17.263 1.00 95.25 87 ASN A CA 1
ATOM 704 C C . ASN A 1 87 ? 8.083 5.594 -17.418 1.00 95.25 87 ASN A C 1
ATOM 706 O O . ASN A 1 87 ? 7.220 4.967 -18.036 1.00 95.25 87 ASN A O 1
ATOM 710 N N . LEU A 1 88 ? 7.829 6.775 -16.847 1.00 95.81 88 LEU A N 1
ATOM 711 C CA . LEU A 1 88 ? 6.501 7.400 -16.825 1.00 95.81 88 LEU A CA 1
ATOM 712 C C . LEU A 1 88 ? 5.915 7.605 -18.228 1.00 95.81 88 LEU A C 1
ATOM 714 O O . LEU A 1 88 ? 4.698 7.590 -18.397 1.00 95.81 88 LEU A O 1
ATOM 718 N N . LYS A 1 89 ? 6.762 7.757 -19.255 1.00 96.94 89 LYS A N 1
ATOM 719 C CA . LYS A 1 89 ? 6.318 7.855 -20.651 1.00 96.94 89 LYS A CA 1
ATOM 720 C C . LYS A 1 89 ? 5.652 6.556 -21.113 1.00 96.94 89 LYS A C 1
ATOM 722 O O . LYS A 1 89 ? 4.556 6.597 -21.676 1.00 96.94 89 LYS A O 1
ATOM 727 N N . ASN A 1 90 ? 6.286 5.416 -20.848 1.00 97.25 90 ASN A N 1
ATOM 728 C CA . ASN A 1 90 ? 5.743 4.105 -21.196 1.00 97.25 90 ASN A CA 1
ATOM 729 C C . ASN A 1 90 ? 4.492 3.777 -20.376 1.00 97.25 90 ASN A C 1
ATOM 731 O O . ASN A 1 90 ? 3.517 3.286 -20.939 1.00 97.25 90 ASN A O 1
ATOM 735 N N . ILE A 1 91 ? 4.481 4.119 -19.084 1.00 97.75 91 ILE A N 1
ATOM 736 C CA . ILE A 1 91 ? 3.313 3.923 -18.211 1.00 97.75 91 ILE A CA 1
ATOM 737 C C . ILE A 1 91 ? 2.130 4.776 -18.683 1.00 97.75 91 ILE A C 1
ATOM 739 O O . ILE A 1 91 ? 1.030 4.257 -18.853 1.00 97.75 91 ILE A O 1
ATOM 743 N N . ARG A 1 92 ? 2.347 6.062 -18.984 1.00 98.38 92 ARG A N 1
ATOM 744 C CA . ARG A 1 92 ? 1.298 6.937 -19.528 1.00 98.38 92 ARG A CA 1
ATOM 745 C C . ARG A 1 92 ? 0.732 6.382 -20.833 1.00 98.38 92 ARG A C 1
ATOM 747 O O . ARG A 1 92 ? -0.481 6.345 -20.999 1.00 98.38 92 ARG A O 1
ATOM 754 N N . THR A 1 93 ? 1.598 5.919 -21.736 1.00 97.94 93 THR A N 1
ATOM 755 C CA . THR A 1 93 ? 1.173 5.338 -23.022 1.00 97.94 93 THR A CA 1
ATOM 756 C C . THR A 1 93 ? 0.378 4.047 -22.812 1.00 97.94 93 THR A C 1
ATOM 758 O O . THR A 1 93 ? -0.686 3.881 -23.406 1.00 97.94 93 THR A O 1
ATOM 761 N N . LEU A 1 94 ? 0.842 3.174 -21.910 1.00 98.19 94 LEU A N 1
ATOM 762 C CA . LEU A 1 94 ? 0.135 1.959 -21.514 1.00 98.19 94 LEU A CA 1
ATOM 763 C C . LEU A 1 94 ? -1.266 2.271 -20.996 1.00 98.19 94 LEU A C 1
ATOM 765 O O . LEU A 1 94 ? -2.207 1.628 -21.436 1.00 98.19 94 LEU A O 1
ATOM 769 N N . LEU A 1 95 ? -1.415 3.223 -20.076 1.00 98.12 95 LEU A N 1
ATOM 770 C CA . LEU A 1 95 ? -2.716 3.528 -19.477 1.00 98.12 95 LEU A CA 1
ATOM 771 C C . LEU A 1 95 ? -3.655 4.189 -20.489 1.00 98.12 95 LEU A C 1
ATOM 773 O O . LEU A 1 95 ? -4.819 3.811 -20.589 1.00 98.12 95 LEU A O 1
ATOM 777 N N . ASN A 1 96 ? -3.135 5.111 -21.301 1.00 98.25 96 ASN A N 1
ATOM 778 C CA . ASN A 1 96 ? -3.925 5.777 -22.331 1.00 98.25 96 ASN A CA 1
ATOM 779 C C . ASN A 1 96 ? -4.419 4.821 -23.414 1.00 98.25 96 ASN A C 1
ATOM 781 O O . ASN A 1 96 ? -5.542 4.973 -23.894 1.00 98.25 96 ASN A O 1
ATOM 785 N N . GLU A 1 97 ? -3.609 3.856 -23.837 1.00 97.94 97 GLU A N 1
ATOM 786 C CA . GLU A 1 97 ? -4.056 2.879 -24.825 1.00 97.94 97 GLU A CA 1
ATOM 787 C C . GLU A 1 97 ? -4.784 1.693 -24.184 1.00 97.94 97 GLU A C 1
ATOM 789 O O . GLU A 1 97 ? -5.700 1.145 -24.790 1.00 97.94 97 GLU A O 1
ATOM 794 N N . GLY A 1 98 ? -4.380 1.277 -22.989 1.00 97.44 98 GLY A N 1
ATOM 795 C CA . GLY A 1 98 ? -4.888 0.118 -22.253 1.00 97.44 98 GLY A CA 1
ATOM 796 C C . GLY A 1 98 ? -6.309 0.271 -21.748 1.00 97.44 98 GLY A C 1
ATOM 797 O O . GLY A 1 98 ? -7.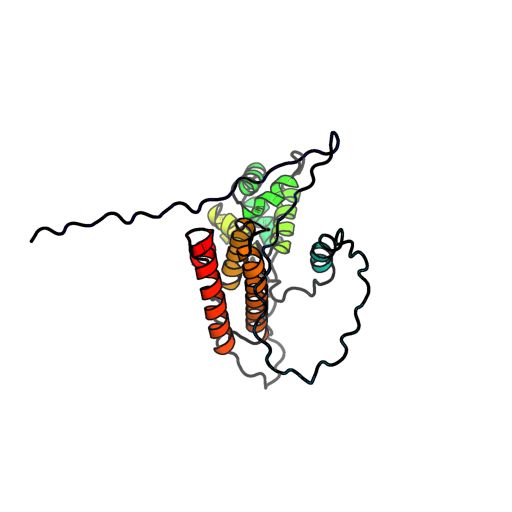013 -0.732 -21.657 1.00 97.44 98 GLY A O 1
ATOM 798 N N . PHE A 1 99 ? -6.717 1.508 -21.477 1.00 98.31 99 PHE A N 1
ATOM 799 C CA . PHE A 1 99 ? -7.996 1.824 -20.869 1.00 98.31 99 PHE A CA 1
ATOM 800 C C . PHE A 1 99 ? -8.746 2.908 -21.648 1.00 98.31 99 PHE A C 1
ATOM 802 O O . PHE A 1 99 ? -8.179 3.848 -22.222 1.00 98.31 99 PHE A O 1
ATOM 809 N N . THR A 1 100 ? -10.063 2.786 -21.628 1.00 98.19 100 THR A N 1
ATOM 810 C CA . THR A 1 100 ? -11.002 3.861 -21.944 1.00 98.19 100 THR A CA 1
ATOM 811 C C . THR A 1 100 ? -11.156 4.810 -20.748 1.00 98.19 100 THR A C 1
ATOM 813 O O . THR A 1 100 ? -10.743 4.502 -19.631 1.00 98.19 100 THR A O 1
ATOM 816 N N . ASP A 1 101 ? -11.743 5.989 -20.977 1.00 97.88 101 ASP A N 1
ATOM 817 C CA . ASP A 1 101 ? -12.029 6.964 -19.910 1.00 97.88 101 ASP A CA 1
ATOM 818 C C . ASP A 1 101 ? -12.922 6.343 -18.815 1.00 97.88 101 ASP A C 1
ATOM 820 O O . ASP A 1 101 ? -12.576 6.353 -17.632 1.00 97.88 101 ASP A O 1
ATOM 824 N N . ASP A 1 102 ? -14.008 5.682 -19.225 1.00 97.81 102 ASP A N 1
ATOM 825 C CA . ASP A 1 102 ? -14.949 5.029 -18.312 1.00 97.81 102 ASP A CA 1
ATOM 826 C C . ASP A 1 102 ? -14.304 3.894 -17.507 1.00 97.81 102 ASP A C 1
ATOM 828 O O . ASP A 1 102 ? -14.601 3.735 -16.323 1.00 97.81 102 ASP A O 1
ATOM 832 N N . GLU A 1 103 ? -13.404 3.114 -18.111 1.00 98.06 103 GLU A N 1
ATOM 833 C CA . GLU A 1 103 ? -12.687 2.047 -17.404 1.00 98.06 103 GLU A CA 1
ATOM 834 C C . GLU A 1 103 ? -11.720 2.599 -16.355 1.00 98.06 103 GLU A C 1
ATOM 836 O O . GLU A 1 103 ? -11.678 2.066 -15.249 1.00 98.06 103 GLU A O 1
ATOM 841 N N . LEU A 1 104 ? -10.993 3.687 -16.643 1.00 97.94 104 LEU A N 1
ATOM 842 C CA . LEU A 1 104 ? -10.136 4.335 -15.640 1.00 97.94 104 LEU A CA 1
ATOM 843 C C . LEU A 1 104 ? -10.956 4.858 -14.459 1.00 97.94 104 LEU A C 1
ATOM 845 O O . LEU A 1 104 ? -10.547 4.724 -13.305 1.00 97.94 104 LEU A O 1
ATOM 849 N N . ARG A 1 105 ? -12.131 5.433 -14.733 1.00 97.31 105 ARG A N 1
ATOM 850 C CA . ARG A 1 105 ? -13.036 5.903 -13.678 1.00 97.31 105 ARG A CA 1
ATOM 851 C C . ARG A 1 105 ? -13.567 4.745 -12.843 1.00 97.31 105 ARG A C 1
ATOM 853 O O . ARG A 1 105 ? -13.551 4.846 -11.620 1.00 97.31 105 ARG A O 1
ATOM 860 N N . ARG A 1 106 ? -13.992 3.646 -13.476 1.00 97.38 106 ARG A N 1
ATOM 861 C CA . ARG A 1 106 ? -14.414 2.421 -12.770 1.00 97.38 106 ARG A CA 1
ATOM 862 C C . ARG A 1 106 ? -13.291 1.857 -11.909 1.00 97.38 106 ARG A C 1
ATOM 864 O O . ARG A 1 106 ? -13.520 1.594 -10.735 1.00 97.38 106 ARG A O 1
ATOM 871 N N . LEU A 1 107 ? -12.068 1.807 -12.436 1.00 96.44 107 LEU A N 1
ATOM 872 C CA . LEU A 1 107 ? -10.896 1.344 -11.696 1.00 96.44 107 LEU A CA 1
ATOM 873 C C . LEU A 1 107 ? -10.673 2.151 -10.408 1.00 96.44 107 LEU A C 1
ATOM 875 O O . LEU A 1 107 ? -10.395 1.556 -9.371 1.00 96.44 107 LEU A O 1
ATOM 879 N N . CYS A 1 108 ? -10.855 3.480 -10.417 1.00 94.25 108 CYS A N 1
ATOM 880 C CA . CYS A 1 108 ? -10.781 4.267 -9.178 1.00 94.25 108 CYS A CA 1
ATOM 881 C C . CYS A 1 108 ? -11.845 3.870 -8.130 1.00 94.25 108 CYS A C 1
ATOM 883 O O . CYS A 1 108 ? -11.606 4.038 -6.933 1.00 94.25 108 CYS A O 1
ATOM 885 N N . PHE A 1 109 ? -13.033 3.427 -8.554 1.00 94.12 109 PHE A N 1
ATOM 886 C CA . PHE A 1 109 ? -14.109 3.021 -7.643 1.00 94.12 109 PHE A CA 1
ATOM 887 C C . PHE A 1 109 ? -13.893 1.613 -7.088 1.00 94.12 109 PHE A C 1
ATOM 889 O O . PHE A 1 109 ? -14.104 1.397 -5.888 1.00 94.12 109 PHE A O 1
ATOM 896 N N . ASP A 1 110 ? -13.468 0.693 -7.953 1.00 96.12 110 ASP A N 1
ATOM 897 C CA . ASP A 1 110 ? -13.306 -0.724 -7.634 1.00 96.12 110 ASP A CA 1
ATOM 898 C C . ASP A 1 110 ? -12.069 -0.955 -6.753 1.00 96.12 110 ASP A C 1
ATOM 900 O O . ASP A 1 110 ? -12.127 -1.678 -5.756 1.00 96.12 110 ASP A O 1
ATOM 904 N N . GLU A 1 111 ? -10.966 -0.261 -7.041 1.00 96.94 111 GLU A N 1
ATOM 905 C CA . GLU A 1 111 ? -9.723 -0.403 -6.288 1.00 96.94 111 GLU A CA 1
ATOM 906 C C . GLU A 1 111 ? -9.666 0.558 -5.099 1.00 96.94 111 GLU A C 1
ATOM 908 O O . GLU A 1 111 ? -9.450 1.766 -5.233 1.00 96.94 111 GLU A O 1
ATOM 913 N N . VAL A 1 112 ? -9.794 -0.003 -3.890 1.00 92.88 112 VAL A N 1
ATOM 914 C CA . VAL A 1 112 ? -9.816 0.746 -2.619 1.00 92.88 112 VAL A CA 1
ATOM 915 C C . VAL A 1 112 ? -8.624 1.698 -2.484 1.00 92.88 112 VAL A C 1
ATOM 917 O O . VAL A 1 112 ? -8.799 2.827 -2.025 1.00 92.88 112 VAL A O 1
ATOM 920 N N . ALA A 1 113 ? -7.439 1.282 -2.937 1.00 91.62 113 ALA A N 1
ATOM 921 C CA . ALA A 1 113 ? -6.220 2.086 -2.878 1.00 91.62 113 ALA A CA 1
ATOM 922 C C . ALA A 1 113 ? -6.300 3.382 -3.714 1.00 91.62 113 ALA A C 1
ATOM 924 O O . ALA A 1 113 ? -5.674 4.382 -3.352 1.00 91.62 113 ALA A O 1
ATOM 925 N N . PHE A 1 114 ? -7.098 3.392 -4.790 1.00 96.00 114 PHE A N 1
ATOM 926 C CA . PHE A 1 114 ? -7.245 4.514 -5.726 1.00 96.00 114 PHE A CA 1
ATOM 927 C C . PHE A 1 114 ? -8.525 5.339 -5.522 1.00 96.00 114 PHE A C 1
ATOM 929 O O . PHE A 1 114 ? -8.689 6.369 -6.177 1.00 96.00 114 PHE A O 1
ATOM 936 N N . LYS A 1 115 ? -9.388 4.989 -4.558 1.00 94.25 115 LYS A N 1
ATOM 937 C CA . LYS A 1 115 ? -10.589 5.782 -4.221 1.00 94.25 115 LYS A CA 1
ATOM 938 C C . LYS A 1 115 ? -10.321 7.275 -3.973 1.00 94.25 115 LYS A C 1
ATOM 940 O O . LYS A 1 115 ? -11.134 8.093 -4.402 1.00 94.25 115 LYS A O 1
ATOM 945 N N . PRO A 1 116 ? -9.203 7.700 -3.350 1.00 95.81 116 PRO A N 1
ATOM 946 C CA . PRO A 1 116 ? -8.916 9.128 -3.198 1.00 95.81 116 PRO A CA 1
ATOM 947 C C . PRO A 1 116 ? -8.680 9.874 -4.521 1.00 95.81 116 PRO A C 1
ATOM 949 O O . PRO A 1 116 ? -8.805 11.101 -4.547 1.00 95.81 116 PRO A O 1
ATOM 952 N N . VAL A 1 117 ? -8.355 9.166 -5.610 1.00 95.25 117 VAL A N 1
ATOM 953 C CA . VAL A 1 117 ? -8.243 9.744 -6.958 1.00 95.25 117 VAL A CA 1
ATOM 954 C C . VAL A 1 117 ? -9.627 10.058 -7.519 1.00 95.25 117 VAL A C 1
ATOM 956 O O . VAL A 1 117 ? -9.796 11.154 -8.044 1.00 95.25 117 VAL A O 1
ATOM 959 N N . CYS A 1 118 ? -10.635 9.190 -7.319 1.00 93.81 118 CYS A N 1
ATOM 960 C CA . CYS A 1 118 ? -12.027 9.426 -7.753 1.00 93.81 118 CYS A CA 1
ATOM 961 C C . CYS A 1 118 ? -12.534 10.815 -7.362 1.00 93.81 118 CYS A C 1
ATOM 963 O O . CYS A 1 118 ? -13.086 11.536 -8.188 1.00 93.81 118 CYS A O 1
ATOM 965 N N . ASN A 1 119 ? -12.298 11.208 -6.108 1.00 91.94 119 ASN A N 1
ATOM 966 C CA . ASN A 1 119 ? -12.769 12.481 -5.556 1.00 91.94 119 ASN A CA 1
ATOM 967 C C . ASN A 1 119 ? -12.134 13.710 -6.233 1.00 91.94 119 ASN A C 1
ATOM 969 O O . ASN A 1 119 ? -12.614 14.826 -6.056 1.00 91.94 119 ASN A O 1
ATOM 973 N N . GLN A 1 120 ? -11.049 13.516 -6.985 1.00 94.12 120 GLN A N 1
ATOM 974 C CA . GLN A 1 120 ? -10.333 14.564 -7.712 1.00 94.12 120 GLN A CA 1
ATOM 975 C C . GLN A 1 120 ? -10.718 14.616 -9.197 1.00 94.12 120 GLN A C 1
ATOM 977 O O . GLN A 1 120 ? -10.362 15.576 -9.887 1.00 94.12 120 GLN A O 1
ATOM 982 N N . LEU A 1 121 ? -11.419 13.601 -9.712 1.00 96.06 121 LEU A N 1
ATOM 983 C CA . LEU A 1 121 ? -11.793 13.532 -11.120 1.00 96.06 121 LEU A CA 1
ATOM 984 C C . LEU A 1 121 ? -13.112 14.276 -11.354 1.00 96.06 121 LEU A C 1
ATOM 986 O O . LEU A 1 121 ? -14.175 13.853 -10.912 1.00 96.06 121 LEU A O 1
ATOM 990 N N . SER A 1 122 ? -13.063 15.363 -12.125 1.00 95.19 122 SER A N 1
ATOM 991 C CA . SER A 1 122 ? -14.275 15.989 -12.671 1.00 95.19 122 SER A CA 1
ATOM 992 C C . SER A 1 122 ? -14.861 15.126 -13.793 1.00 95.19 122 SER A C 1
ATOM 994 O O . SER A 1 122 ? -14.115 14.473 -14.531 1.00 95.19 122 SER A O 1
ATOM 996 N N . SER A 1 123 ? -16.180 15.159 -13.992 1.00 94.75 123 SER A N 1
ATOM 997 C CA . SER A 1 123 ? -16.834 14.556 -15.167 1.00 94.75 123 SER A CA 1
ATOM 998 C C . SER A 1 123 ? -16.356 15.171 -16.488 1.00 94.75 123 SER A C 1
ATOM 1000 O O . SER A 1 123 ? -16.343 14.499 -17.510 1.00 94.75 123 SER A O 1
ATOM 1002 N N . SER A 1 124 ? -15.893 16.423 -16.465 1.00 96.81 124 SER A N 1
ATOM 1003 C CA . SER A 1 124 ? -15.337 17.130 -17.628 1.00 96.81 124 SER A CA 1
ATOM 1004 C C . SER A 1 124 ? -13.842 16.871 -17.867 1.00 96.81 124 SER A C 1
ATOM 1006 O O . SER A 1 124 ? -13.239 17.472 -18.758 1.00 96.81 124 SER A O 1
ATOM 1008 N N . MET A 1 125 ? -13.200 16.056 -17.027 1.00 97.38 125 MET A N 1
ATOM 1009 C CA . MET A 1 125 ? -11.771 15.774 -17.132 1.00 97.38 125 MET A CA 1
ATOM 1010 C C . MET A 1 125 ? -11.522 14.752 -18.243 1.00 97.38 125 MET A C 1
ATOM 1012 O O . MET A 1 125 ? -12.027 13.641 -18.164 1.00 97.38 125 MET A O 1
ATOM 1016 N N . GLY A 1 126 ? -10.740 15.125 -19.258 1.00 97.50 126 GLY A N 1
ATOM 1017 C CA . GLY A 1 126 ? -10.357 14.204 -20.330 1.00 97.50 126 GLY A CA 1
ATOM 1018 C C . GLY A 1 126 ? -9.354 13.141 -19.872 1.00 97.50 126 GLY A C 1
ATOM 1019 O O . GLY A 1 126 ? -8.575 13.375 -18.943 1.00 97.50 126 GLY A O 1
ATOM 1020 N N . LYS A 1 127 ? -9.342 12.005 -20.578 1.00 98.06 127 LYS A N 1
ATOM 1021 C CA . LYS A 1 127 ? -8.542 10.808 -20.269 1.00 98.06 127 LYS A CA 1
ATOM 1022 C C . LYS A 1 127 ? -7.075 11.072 -19.909 1.00 98.06 127 LYS A C 1
ATOM 1024 O O . LYS A 1 127 ? -6.622 10.576 -18.885 1.00 98.06 127 LYS A O 1
ATOM 1029 N N . ASP A 1 128 ? -6.352 11.890 -20.676 1.00 97.81 128 ASP A N 1
ATOM 1030 C CA . ASP A 1 128 ? -4.930 12.170 -20.402 1.00 97.81 128 ASP A CA 1
ATOM 1031 C C . ASP A 1 128 ? -4.707 12.747 -18.996 1.00 97.81 128 ASP A C 1
ATOM 1033 O O . ASP A 1 128 ? -3.803 12.331 -18.274 1.00 97.81 128 ASP A O 1
ATOM 1037 N N . LYS A 1 129 ? -5.589 13.659 -18.567 1.00 97.75 129 LYS A N 1
ATOM 1038 C CA . LYS A 1 129 ? -5.524 14.261 -17.229 1.00 97.75 129 LYS A CA 1
ATOM 1039 C C . LYS A 1 129 ? -5.870 13.255 -16.134 1.00 97.75 129 LYS A C 1
ATOM 1041 O O . LYS A 1 129 ? -5.307 13.336 -15.046 1.00 97.75 129 LYS A O 1
ATOM 1046 N N . ILE A 1 130 ? -6.779 12.319 -16.412 1.00 97.88 130 ILE A N 1
ATOM 1047 C CA . ILE A 1 130 ? -7.101 11.221 -15.493 1.00 97.88 130 ILE A CA 1
ATOM 1048 C C . ILE A 1 130 ? -5.866 10.334 -15.313 1.00 97.88 130 ILE A C 1
ATOM 1050 O O . ILE A 1 130 ? -5.470 10.069 -14.180 1.00 97.88 130 ILE A O 1
ATOM 1054 N N . VAL A 1 131 ? -5.213 9.940 -16.411 1.00 98.25 131 VAL A N 1
ATOM 1055 C CA . VAL A 1 131 ? -3.975 9.145 -16.379 1.00 98.25 131 VAL A CA 1
ATOM 1056 C C . VAL A 1 131 ? -2.876 9.859 -15.592 1.00 98.25 131 VAL A C 1
ATOM 1058 O O . VAL A 1 131 ? -2.252 9.246 -14.726 1.00 98.25 131 VAL A O 1
ATOM 1061 N N . ASP A 1 132 ? -2.674 11.159 -15.821 1.00 97.75 132 ASP A N 1
ATOM 1062 C CA . ASP A 1 132 ? -1.700 11.944 -15.055 1.00 97.75 132 ASP A CA 1
ATOM 1063 C C . ASP A 1 132 ? -2.020 11.955 -13.552 1.00 97.75 132 ASP A C 1
ATOM 1065 O O . ASP A 1 132 ? -1.111 11.810 -12.735 1.00 97.75 132 ASP A O 1
ATOM 1069 N N . LYS A 1 133 ? -3.302 12.049 -13.172 1.00 97.50 133 LYS A N 1
ATOM 1070 C CA . LYS A 1 133 ? -3.730 11.986 -11.765 1.00 97.50 133 LYS A CA 1
ATOM 1071 C C . LYS A 1 133 ? -3.473 10.625 -11.128 1.00 97.50 133 LYS A C 1
ATOM 1073 O O . LYS A 1 133 ? -3.057 10.574 -9.971 1.00 97.50 133 LYS A O 1
ATOM 1078 N N . PHE A 1 134 ? -3.679 9.541 -11.871 1.00 97.50 134 PHE A N 1
ATOM 1079 C CA . PHE A 1 134 ? -3.337 8.194 -11.418 1.00 97.50 134 PHE A CA 1
ATOM 1080 C C . PHE A 1 134 ? -1.842 8.042 -11.160 1.00 97.50 134 PHE A C 1
ATOM 1082 O O . PHE A 1 134 ? -1.462 7.560 -10.097 1.00 97.50 134 PHE A O 1
ATOM 1089 N N . ILE A 1 135 ? -1.007 8.474 -12.107 1.00 97.06 135 ILE A N 1
ATOM 1090 C CA . ILE A 1 135 ? 0.453 8.383 -11.994 1.00 97.06 135 ILE A CA 1
ATOM 1091 C C . ILE A 1 135 ? 0.953 9.242 -10.827 1.00 97.06 135 ILE A C 1
ATOM 1093 O O . ILE A 1 135 ? 1.689 8.737 -9.984 1.00 97.06 135 ILE A O 1
ATOM 1097 N N . GLU A 1 136 ? 0.505 10.499 -10.729 1.00 95.69 136 GLU A N 1
ATOM 1098 C CA . GLU A 1 136 ? 0.863 11.422 -9.639 1.00 95.69 136 GLU A CA 1
ATOM 1099 C C . GLU A 1 136 ? 0.499 10.834 -8.268 1.00 95.69 136 GLU A C 1
ATOM 1101 O O . GLU A 1 136 ? 1.283 10.886 -7.317 1.00 95.69 136 GLU A O 1
ATOM 1106 N N . TYR A 1 137 ? -0.700 10.262 -8.151 1.00 95.94 137 TYR A N 1
ATOM 1107 C CA . TYR A 1 137 ? -1.148 9.649 -6.908 1.00 95.94 137 TYR A CA 1
ATOM 1108 C C . TYR A 1 137 ? -0.377 8.364 -6.587 1.00 95.94 137 TYR A C 1
ATOM 1110 O O . TYR A 1 137 ? 0.032 8.172 -5.440 1.00 95.94 137 TYR A O 1
ATOM 1118 N N . ALA A 1 138 ? -0.155 7.507 -7.586 1.00 95.75 138 ALA A N 1
ATOM 1119 C CA . ALA A 1 138 ? 0.581 6.261 -7.423 1.00 95.75 138 ALA A CA 1
ATOM 1120 C C . ALA A 1 138 ? 2.034 6.512 -7.009 1.00 95.75 138 ALA A C 1
ATOM 1122 O O . ALA A 1 138 ? 2.544 5.820 -6.136 1.00 95.75 138 ALA A O 1
ATOM 1123 N N . GLU A 1 139 ? 2.677 7.533 -7.570 1.00 93.69 139 GLU A N 1
ATOM 1124 C CA . GLU A 1 139 ? 4.025 7.947 -7.183 1.00 93.69 139 GLU A CA 1
ATOM 1125 C C . GLU A 1 139 ? 4.060 8.442 -5.730 1.00 93.69 139 GLU A C 1
ATOM 1127 O O . GLU A 1 139 ? 4.842 7.941 -4.925 1.00 93.69 139 GLU A O 1
ATOM 1132 N N . ARG A 1 140 ? 3.147 9.346 -5.345 1.00 90.31 140 ARG A N 1
ATOM 1133 C CA . ARG A 1 140 ? 3.085 9.890 -3.973 1.00 90.31 140 ARG A CA 1
ATOM 1134 C C . ARG A 1 140 ? 2.795 8.855 -2.889 1.00 90.31 140 ARG A C 1
ATOM 1136 O O . ARG A 1 140 ? 3.085 9.107 -1.723 1.00 90.31 140 ARG A O 1
ATOM 1143 N N . ARG A 1 141 ? 2.138 7.751 -3.243 1.00 91.38 141 ARG A N 1
ATOM 1144 C CA . ARG A 1 141 ? 1.721 6.697 -2.307 1.00 91.38 141 ARG A CA 1
ATOM 1145 C C . ARG A 1 141 ? 2.513 5.401 -2.468 1.00 91.38 141 ARG A C 1
ATOM 1147 O O . ARG A 1 141 ? 2.151 4.420 -1.832 1.00 91.38 141 ARG A O 1
ATOM 1154 N N . GLU A 1 142 ? 3.548 5.395 -3.308 1.00 92.19 142 GLU A N 1
ATOM 1155 C CA . GLU A 1 142 ? 4.343 4.200 -3.629 1.00 92.19 142 GLU A CA 1
ATOM 1156 C C . GLU A 1 142 ? 3.482 3.026 -4.166 1.00 92.19 142 GLU A C 1
ATOM 1158 O O . GLU A 1 142 ? 3.781 1.854 -3.964 1.00 92.19 142 GLU A O 1
ATOM 1163 N N . LEU A 1 143 ? 2.402 3.338 -4.896 1.00 95.00 143 LEU A N 1
ATOM 1164 C CA . LEU A 1 143 ? 1.451 2.382 -5.489 1.00 95.00 143 LEU A CA 1
ATOM 1165 C C . LEU A 1 143 ? 1.708 2.111 -6.982 1.00 95.00 143 LEU A C 1
ATOM 1167 O O . LEU A 1 143 ? 0.840 1.571 -7.670 1.00 95.00 143 LEU A O 1
ATOM 1171 N N . MET A 1 144 ? 2.870 2.499 -7.516 1.00 96.00 144 MET A N 1
ATOM 1172 C CA . MET A 1 144 ? 3.155 2.363 -8.950 1.00 96.00 144 MET A CA 1
ATOM 1173 C C . MET A 1 144 ? 3.144 0.901 -9.416 1.00 96.00 144 MET A C 1
ATOM 1175 O O . MET A 1 144 ? 2.571 0.598 -10.459 1.00 96.00 144 MET A O 1
ATOM 1179 N N . GLU A 1 145 ? 3.694 -0.018 -8.618 1.00 94.75 145 GLU A N 1
ATOM 1180 C CA . GLU A 1 145 ? 3.636 -1.454 -8.923 1.00 94.75 145 GLU A CA 1
ATOM 1181 C C . GLU A 1 145 ? 2.196 -1.956 -8.977 1.00 94.75 145 GLU A C 1
ATOM 1183 O O . GLU A 1 145 ? 1.812 -2.620 -9.934 1.00 94.75 145 GLU A O 1
ATOM 1188 N N . ARG A 1 146 ? 1.362 -1.553 -8.010 1.00 95.19 146 ARG A N 1
ATOM 1189 C CA . ARG A 1 146 ? -0.051 -1.939 -7.994 1.00 95.19 146 ARG A CA 1
ATOM 1190 C C . ARG A 1 146 ? -0.788 -1.419 -9.228 1.00 95.19 146 ARG A C 1
ATOM 1192 O O . ARG A 1 146 ? -1.598 -2.144 -9.796 1.00 95.19 146 ARG A O 1
ATOM 1199 N N . LEU A 1 147 ? -0.500 -0.193 -9.670 1.00 96.94 147 LEU A N 1
ATOM 1200 C CA . LEU A 1 147 ? -1.064 0.359 -10.907 1.00 96.94 147 LEU A CA 1
ATOM 1201 C C . LEU A 1 147 ? -0.652 -0.465 -12.140 1.00 96.94 147 LEU A C 1
ATOM 1203 O O . LEU A 1 147 ? -1.470 -0.701 -13.029 1.00 96.94 147 LEU A O 1
ATOM 1207 N N . LEU A 1 148 ? 0.602 -0.923 -12.188 1.00 97.25 148 LEU A N 1
ATOM 1208 C CA . LEU A 1 148 ? 1.111 -1.781 -13.259 1.00 97.25 148 LEU A CA 1
ATOM 1209 C C . LEU A 1 148 ? 0.490 -3.183 -13.234 1.00 97.25 148 LEU A C 1
ATOM 1211 O O . LEU A 1 148 ? 0.162 -3.701 -14.302 1.00 97.25 148 LEU A O 1
ATOM 1215 N N . ASP A 1 149 ? 0.287 -3.773 -12.056 1.00 96.50 149 ASP A N 1
ATOM 1216 C CA . ASP A 1 149 ? -0.393 -5.065 -11.906 1.00 96.50 149 ASP A CA 1
ATOM 1217 C C . ASP A 1 149 ? -1.832 -4.996 -12.424 1.00 96.50 149 ASP A C 1
ATOM 1219 O O . ASP A 1 149 ? -2.236 -5.830 -13.233 1.00 96.50 149 ASP A O 1
ATOM 1223 N N . LEU A 1 150 ? -2.569 -3.940 -12.071 1.00 97.06 150 LEU A N 1
ATOM 1224 C CA . LEU A 1 150 ? -3.926 -3.714 -12.576 1.00 97.06 150 LEU A CA 1
ATOM 1225 C C . LEU A 1 150 ? -3.953 -3.548 -14.098 1.00 97.06 150 LEU A C 1
ATOM 1227 O O . LEU A 1 150 ? -4.801 -4.121 -14.781 1.00 97.06 150 LEU A O 1
ATOM 1231 N N . ALA A 1 151 ? -2.995 -2.806 -14.658 1.00 97.75 151 ALA A N 1
ATOM 1232 C CA . ALA A 1 151 ? -2.874 -2.662 -16.105 1.00 97.75 151 ALA A CA 1
ATOM 1233 C C . ALA A 1 151 ? -2.553 -3.995 -16.804 1.00 97.75 151 ALA A C 1
ATOM 1235 O O . ALA A 1 151 ? -3.044 -4.248 -17.907 1.00 97.75 151 ALA A O 1
ATOM 1236 N N . LYS A 1 152 ? -1.753 -4.855 -16.166 1.00 97.56 152 LYS A N 1
ATOM 1237 C CA . LYS A 1 152 ? -1.408 -6.192 -16.661 1.00 97.56 152 LYS A CA 1
ATOM 1238 C C . LYS A 1 152 ? -2.594 -7.150 -16.622 1.00 97.56 152 LYS A C 1
ATOM 1240 O O . LYS A 1 152 ? -2.765 -7.913 -17.570 1.00 97.56 152 LYS A O 1
ATOM 1245 N N . GLU A 1 153 ? -3.376 -7.122 -15.547 1.00 96.69 153 GLU A N 1
ATOM 1246 C CA . GLU A 1 153 ? -4.595 -7.922 -15.394 1.00 96.69 153 GLU A CA 1
ATOM 1247 C C . GLU A 1 153 ? -5.661 -7.502 -16.413 1.00 96.69 153 GLU A C 1
ATOM 1249 O O . GLU A 1 153 ? -6.240 -8.361 -17.078 1.00 96.69 153 GLU A O 1
ATOM 1254 N N . HIS A 1 154 ? -5.863 -6.192 -16.596 1.00 97.56 154 HIS A N 1
ATOM 1255 C CA . HIS A 1 154 ? -6.861 -5.653 -17.526 1.00 97.56 154 HIS A CA 1
ATOM 1256 C C . HIS A 1 154 ? -6.491 -5.877 -18.996 1.00 97.56 154 HIS A C 1
ATOM 1258 O O . HIS A 1 154 ? -7.330 -6.276 -19.802 1.00 97.56 154 HIS A O 1
ATOM 1264 N N . ASN A 1 155 ? -5.233 -5.617 -19.374 1.00 97.44 155 ASN A N 1
ATOM 1265 C CA . ASN A 1 155 ? -4.784 -5.742 -20.761 1.00 97.44 155 ASN A CA 1
ATOM 1266 C C . ASN A 1 155 ? -3.347 -6.294 -20.864 1.00 97.44 155 ASN A C 1
ATOM 1268 O O . ASN A 1 155 ? -2.390 -5.536 -21.082 1.00 97.44 155 ASN A O 1
ATOM 1272 N N . PRO A 1 156 ? -3.169 -7.626 -20.767 1.00 97.38 156 PRO A N 1
ATOM 1273 C CA . PRO A 1 156 ? -1.845 -8.245 -20.741 1.00 97.38 156 PRO A CA 1
ATOM 1274 C C . PRO A 1 156 ? -1.067 -8.067 -22.052 1.00 97.38 156 PRO A C 1
ATOM 1276 O O . PRO A 1 156 ? 0.164 -8.043 -22.036 1.00 97.38 156 PRO A O 1
ATOM 1279 N N . GLU A 1 157 ? -1.750 -7.932 -23.193 1.00 97.62 157 GLU A N 1
ATOM 1280 C CA . GLU A 1 157 ? -1.097 -7.728 -24.491 1.00 97.62 157 GLU A CA 1
ATOM 1281 C C . GLU A 1 157 ? -0.449 -6.346 -24.584 1.00 97.62 157 GLU A C 1
ATOM 1283 O O . GLU A 1 157 ? 0.743 -6.235 -24.890 1.00 97.62 157 GLU A O 1
ATOM 1288 N N . LYS A 1 158 ? -1.197 -5.286 -24.246 1.00 97.62 158 LYS A N 1
ATOM 1289 C CA . LYS A 1 158 ? -0.644 -3.924 -24.206 1.00 97.62 158 LYS A CA 1
ATOM 1290 C C . LYS A 1 158 ? 0.418 -3.791 -23.121 1.00 97.62 158 LYS A C 1
ATOM 1292 O O . LYS A 1 158 ? 1.441 -3.149 -23.359 1.00 97.62 158 LYS A O 1
ATOM 1297 N N . TYR A 1 159 ? 0.244 -4.470 -21.989 1.00 97.62 159 TYR A N 1
ATOM 1298 C CA . TYR A 1 159 ? 1.270 -4.534 -20.951 1.00 97.62 159 TYR A CA 1
ATOM 1299 C C . TYR A 1 159 ? 2.594 -5.151 -21.441 1.00 97.62 159 TYR A C 1
ATOM 1301 O O . TYR A 1 159 ? 3.676 -4.746 -21.036 1.00 97.62 159 TYR A O 1
ATOM 1309 N N . ARG A 1 160 ? 2.575 -6.133 -22.346 1.00 97.06 160 ARG A N 1
ATOM 1310 C CA . ARG A 1 160 ? 3.832 -6.638 -22.935 1.00 97.06 160 ARG A CA 1
ATOM 1311 C C . ARG A 1 160 ? 4.418 -5.649 -23.942 1.00 97.06 160 ARG A C 1
ATOM 1313 O O . ARG A 1 160 ? 5.630 -5.461 -23.979 1.00 97.06 160 ARG A O 1
ATOM 1320 N N . LYS A 1 161 ? 3.558 -4.998 -24.730 1.00 97.56 161 LYS A N 1
ATOM 1321 C CA . LYS A 1 161 ? 3.949 -4.065 -25.798 1.00 97.56 161 LYS A CA 1
ATOM 1322 C C . LYS A 1 161 ? 4.699 -2.827 -25.287 1.00 97.56 161 LYS A C 1
ATOM 1324 O O . LYS A 1 161 ? 5.621 -2.379 -25.959 1.00 97.56 161 LYS A O 1
ATOM 1329 N N . TYR A 1 162 ? 4.307 -2.267 -24.138 1.00 97.31 162 TYR A N 1
ATOM 1330 C CA . TYR A 1 162 ? 4.855 -0.994 -23.629 1.00 97.31 162 TYR A CA 1
ATOM 1331 C C . TYR A 1 162 ? 6.022 -1.136 -22.641 1.00 97.31 162 TYR A C 1
ATOM 1333 O O . TYR A 1 162 ? 6.396 -0.162 -21.991 1.00 97.31 162 TYR A O 1
ATOM 1341 N N . GLN A 1 163 ? 6.624 -2.318 -22.517 1.00 95.31 163 GLN A N 1
ATOM 1342 C CA . GLN A 1 163 ? 7.854 -2.476 -21.738 1.00 95.31 163 GLN A CA 1
ATOM 1343 C C . GLN A 1 163 ? 9.034 -1.716 -22.385 1.00 95.31 163 GLN A C 1
ATOM 1345 O O . GLN A 1 163 ? 9.051 -1.540 -23.605 1.00 95.31 163 GLN A O 1
ATOM 1350 N N . PRO A 1 164 ? 10.044 -1.272 -21.607 1.00 95.81 164 PRO A N 1
ATOM 1351 C CA . PRO A 1 164 ? 10.205 -1.436 -20.157 1.00 95.81 164 PRO A CA 1
ATOM 1352 C C . PRO A 1 164 ? 9.482 -0.358 -19.330 1.00 95.81 164 PRO A C 1
ATOM 1354 O O . PRO A 1 164 ? 9.411 0.803 -19.727 1.00 95.81 164 PRO A O 1
ATOM 1357 N N . TYR A 1 165 ? 8.995 -0.726 -18.139 1.00 95.19 165 TYR A N 1
ATOM 1358 C CA . TYR A 1 165 ? 8.341 0.203 -17.193 1.00 95.19 165 TYR A CA 1
ATOM 1359 C C . TYR A 1 165 ? 9.288 0.834 -16.182 1.00 95.19 165 TYR A C 1
ATOM 1361 O O . TYR A 1 165 ? 8.933 1.793 -15.503 1.00 95.19 165 TYR A O 1
ATOM 1369 N N . ARG A 1 166 ? 10.506 0.311 -16.104 1.00 94.06 166 ARG A N 1
ATOM 1370 C CA . ARG A 1 166 ? 11.576 0.805 -15.250 1.00 94.06 166 ARG A CA 1
ATOM 1371 C C . ARG A 1 166 ? 12.695 1.280 -16.158 1.00 94.06 166 ARG A C 1
ATOM 1373 O O . ARG A 1 166 ? 13.066 0.581 -17.103 1.00 94.06 166 ARG A O 1
ATOM 1380 N N . ASN A 1 167 ? 13.208 2.467 -15.888 1.00 88.31 167 ASN A N 1
ATOM 1381 C CA . ASN A 1 167 ? 14.425 2.941 -16.508 1.00 88.31 167 ASN A CA 1
ATOM 1382 C C . ASN A 1 167 ? 15.550 2.055 -15.978 1.00 88.31 167 ASN A C 1
ATOM 1384 O O . ASN A 1 167 ? 15.873 2.085 -14.794 1.00 88.31 167 ASN A O 1
ATOM 1388 N N . LEU A 1 168 ? 16.141 1.254 -16.862 1.00 80.88 168 LEU A N 1
ATOM 1389 C CA . LEU A 1 168 ? 17.332 0.450 -16.576 1.00 80.88 168 LEU A CA 1
ATOM 1390 C C . LEU A 1 168 ? 18.583 1.326 -16.428 1.00 80.88 168 LEU A C 1
ATOM 1392 O O . LEU A 1 168 ? 19.678 0.844 -16.682 1.00 80.88 168 LEU A O 1
ATOM 1396 N N . THR A 1 169 ? 18.427 2.609 -16.088 1.00 61.53 169 THR A N 1
ATOM 1397 C CA . THR A 1 169 ? 19.520 3.570 -15.950 1.00 61.53 169 THR A CA 1
ATOM 1398 C C . THR A 1 169 ? 20.413 3.128 -14.803 1.00 61.53 169 THR A C 1
ATOM 1400 O O . THR A 1 169 ? 20.181 3.462 -13.643 1.00 61.53 169 THR A O 1
ATOM 1403 N N . ASP A 1 170 ? 21.378 2.310 -15.196 1.00 55.91 170 ASP A N 1
ATOM 1404 C CA . ASP A 1 170 ? 22.711 2.146 -14.670 1.00 55.91 170 ASP A CA 1
ATOM 1405 C C . ASP A 1 170 ? 22.776 1.945 -13.160 1.00 55.91 170 ASP A C 1
ATOM 1407 O O . ASP A 1 170 ? 23.167 2.826 -12.395 1.00 55.91 170 ASP A O 1
ATOM 1411 N N . SER A 1 171 ? 22.528 0.704 -12.732 1.00 51.09 171 SER A N 1
ATOM 1412 C CA . SER A 1 171 ? 23.264 0.151 -11.593 1.00 51.09 171 SER A CA 1
ATOM 1413 C C . SER A 1 171 ? 24.768 0.185 -11.906 1.00 51.09 171 SER A C 1
ATOM 1415 O O . SER A 1 171 ? 25.342 -0.811 -12.330 1.00 51.09 171 SER A O 1
ATOM 1417 N N . GLY A 1 172 ? 25.393 1.352 -11.743 1.00 51.53 172 GLY A N 1
ATOM 1418 C CA . GLY A 1 172 ? 26.808 1.525 -11.417 1.00 51.53 172 GLY A CA 1
ATOM 1419 C C . GLY A 1 172 ? 27.829 0.726 -12.230 1.00 51.53 172 GLY A C 1
ATOM 1420 O O . GLY A 1 172 ? 28.823 0.286 -11.661 1.00 51.53 172 GLY A O 1
ATOM 1421 N N . ALA A 1 173 ? 27.653 0.552 -13.541 1.00 49.62 173 ALA A N 1
ATOM 1422 C CA . ALA A 1 173 ? 28.679 -0.047 -14.399 1.00 49.62 173 ALA A CA 1
ATOM 1423 C C . ALA A 1 173 ? 29.730 0.982 -14.883 1.00 49.62 173 ALA A C 1
ATOM 1425 O O . ALA A 1 173 ? 30.143 0.940 -16.034 1.00 49.62 173 ALA A O 1
ATOM 1426 N N . ALA A 1 174 ? 30.147 1.918 -14.022 1.00 51.38 174 ALA A N 1
ATOM 1427 C CA . ALA A 1 174 ? 31.327 2.792 -14.147 1.00 51.38 174 ALA A CA 1
ATOM 1428 C C . ALA A 1 174 ? 31.339 3.697 -12.898 1.00 51.38 174 ALA A C 1
ATOM 1430 O O . ALA A 1 174 ? 30.565 4.638 -12.828 1.00 51.38 174 ALA A O 1
ATOM 1431 N N . THR A 1 175 ? 32.053 3.412 -11.814 1.00 45.81 175 THR A N 1
ATOM 1432 C CA . THR A 1 175 ? 33.512 3.368 -11.702 1.00 45.81 175 THR A CA 1
ATOM 1433 C C . THR A 1 175 ? 33.921 2.428 -10.568 1.00 45.81 175 THR A C 1
ATOM 1435 O O . THR A 1 175 ? 33.342 2.410 -9.487 1.00 45.81 175 THR A O 1
ATOM 1438 N N . ARG A 1 176 ? 34.955 1.635 -10.841 1.00 47.59 176 ARG A N 1
ATOM 1439 C CA . ARG A 1 176 ? 35.632 0.756 -9.889 1.00 47.59 176 ARG A CA 1
ATOM 1440 C C . ARG A 1 176 ? 36.252 1.584 -8.758 1.00 47.59 176 ARG A C 1
ATOM 1442 O O . ARG A 1 176 ? 37.244 2.262 -9.004 1.00 47.59 176 ARG A O 1
ATOM 1449 N N . ASP A 1 177 ? 35.730 1.453 -7.544 1.00 45.72 177 ASP A N 1
ATOM 1450 C CA . ASP A 1 177 ? 36.526 1.596 -6.322 1.00 45.72 177 ASP A CA 1
ATOM 1451 C C . ASP A 1 177 ? 36.707 0.179 -5.726 1.00 45.72 177 ASP A C 1
ATOM 1453 O O . ASP A 1 177 ? 35.698 -0.499 -5.501 1.00 45.72 177 ASP A O 1
ATOM 1457 N N . PRO A 1 178 ? 37.932 -0.366 -5.566 1.00 54.59 178 PRO A N 1
ATOM 1458 C CA . PRO A 1 178 ? 38.143 -1.804 -5.346 1.00 54.59 178 PRO A CA 1
ATOM 1459 C C . PRO A 1 178 ? 37.803 -2.336 -3.947 1.00 54.59 178 PRO A C 1
ATOM 1461 O O . PRO A 1 178 ? 38.157 -3.478 -3.653 1.00 54.59 178 PRO A O 1
ATOM 1464 N N . TYR A 1 179 ? 37.166 -1.565 -3.063 1.00 53.78 179 TYR A N 1
ATOM 1465 C CA . TYR A 1 179 ? 36.973 -2.005 -1.680 1.00 53.78 179 TYR A CA 1
ATOM 1466 C C . TYR A 1 179 ? 35.645 -1.551 -1.066 1.00 53.78 179 TYR A C 1
ATOM 1468 O O . TYR A 1 179 ? 35.608 -0.765 -0.124 1.00 53.78 179 TYR A O 1
ATOM 1476 N N . ILE A 1 180 ? 34.535 -2.097 -1.565 1.00 51.78 180 ILE A N 1
ATOM 1477 C CA . ILE A 1 180 ? 33.283 -2.149 -0.799 1.00 51.78 180 ILE A CA 1
ATOM 1478 C C . ILE A 1 180 ? 32.924 -3.629 -0.604 1.00 51.78 180 ILE A C 1
ATOM 1480 O O . ILE A 1 180 ? 32.770 -4.345 -1.599 1.00 51.78 180 ILE A O 1
ATOM 1484 N N . PRO A 1 181 ? 32.827 -4.122 0.647 1.00 49.41 181 PRO A N 1
ATOM 1485 C CA . PRO A 1 181 ? 32.428 -5.492 0.938 1.00 49.41 181 PRO A CA 1
ATOM 1486 C C . PRO A 1 181 ? 31.116 -5.840 0.234 1.00 49.41 181 PRO A C 1
ATOM 1488 O O . PRO A 1 181 ? 30.094 -5.176 0.390 1.00 49.41 181 PRO A O 1
ATOM 1491 N N . SER A 1 182 ? 31.174 -6.895 -0.571 1.00 45.62 182 SER A N 1
ATOM 1492 C CA . SER A 1 182 ? 30.048 -7.452 -1.309 1.00 45.62 182 SER A CA 1
ATOM 1493 C C . SER A 1 182 ? 28.978 -7.957 -0.332 1.00 45.62 182 SER A C 1
ATOM 1495 O O . SER A 1 182 ? 29.059 -9.078 0.165 1.00 45.62 182 SER A O 1
ATOM 1497 N N . HIS A 1 183 ? 27.960 -7.138 -0.059 1.00 49.00 183 HIS A N 1
ATOM 1498 C CA . HIS A 1 183 ? 26.714 -7.581 0.570 1.00 49.00 183 HIS A CA 1
ATOM 1499 C C . HIS A 1 183 ? 25.888 -8.344 -0.475 1.00 49.00 183 HIS A C 1
ATOM 1501 O O . HIS A 1 183 ? 25.040 -7.791 -1.169 1.00 49.00 183 HIS A O 1
ATOM 1507 N N . LYS A 1 184 ? 26.220 -9.625 -0.646 1.00 44.53 184 LYS A N 1
ATOM 1508 C CA . LYS A 1 184 ? 25.772 -10.493 -1.744 1.00 44.53 184 LYS A CA 1
ATOM 1509 C C . LYS A 1 184 ? 24.378 -11.119 -1.555 1.00 44.53 184 LYS A C 1
ATOM 1511 O O . LYS A 1 184 ? 23.996 -11.964 -2.357 1.00 44.53 184 LYS A O 1
ATOM 1516 N N . ASP A 1 185 ? 23.605 -10.685 -0.559 1.00 50.34 185 ASP A N 1
ATOM 1517 C CA . ASP A 1 185 ? 22.366 -11.371 -0.151 1.00 50.34 185 ASP A CA 1
ATOM 1518 C C . ASP A 1 185 ? 21.074 -10.574 -0.391 1.00 50.34 185 ASP A C 1
ATOM 1520 O O . ASP A 1 185 ? 19.996 -11.003 0.022 1.00 50.34 185 ASP A O 1
ATOM 1524 N N . SER A 1 186 ? 21.133 -9.445 -1.102 1.00 51.16 186 SER A N 1
ATOM 1525 C CA . SER A 1 186 ? 19.936 -8.690 -1.499 1.00 51.16 186 SER A CA 1
ATOM 1526 C C . SER A 1 186 ? 19.206 -9.407 -2.640 1.00 51.16 186 SER A C 1
ATOM 1528 O O . SER A 1 186 ? 19.231 -8.969 -3.790 1.00 51.16 186 SER A O 1
ATOM 1530 N N . SER A 1 187 ? 18.595 -10.555 -2.332 1.00 46.78 187 SER A N 1
ATOM 1531 C CA . SER A 1 187 ? 17.755 -11.310 -3.258 1.00 46.78 187 SER A CA 1
ATOM 1532 C C . SER A 1 187 ? 16.650 -10.389 -3.795 1.00 46.78 187 SER A C 1
ATOM 1534 O O . SER A 1 187 ? 15.826 -9.908 -3.005 1.00 46.78 187 SER A O 1
ATOM 1536 N N . PRO A 1 188 ? 16.593 -10.147 -5.119 1.00 46.97 188 PRO A N 1
ATOM 1537 C CA . PRO A 1 188 ? 15.706 -9.161 -5.741 1.00 46.97 188 PRO A CA 1
ATOM 1538 C C . PRO A 1 188 ? 14.218 -9.551 -5.718 1.00 46.97 188 PRO A C 1
ATOM 1540 O O . PRO A 1 188 ? 13.403 -8.886 -6.346 1.00 46.97 188 PRO A O 1
ATOM 1543 N N . ASN A 1 189 ? 13.850 -10.615 -4.998 1.00 44.91 189 ASN A N 1
ATOM 1544 C CA . ASN A 1 189 ? 12.475 -11.094 -4.873 1.00 44.91 189 ASN A CA 1
ATOM 1545 C C . ASN A 1 189 ? 11.984 -11.155 -3.417 1.00 44.91 189 ASN A C 1
ATOM 1547 O O . ASN A 1 189 ? 11.019 -11.852 -3.107 1.00 44.91 189 ASN A O 1
ATOM 1551 N N . THR A 1 190 ? 12.652 -10.444 -2.503 1.00 54.56 190 THR A N 1
ATOM 1552 C CA . THR A 1 190 ? 12.113 -10.234 -1.156 1.00 54.56 190 THR A CA 1
ATOM 1553 C C . THR A 1 190 ? 10.965 -9.241 -1.287 1.00 54.56 190 THR A C 1
ATOM 1555 O O . THR A 1 190 ? 11.173 -8.034 -1.179 1.00 54.56 190 THR A O 1
ATOM 1558 N N . ILE A 1 191 ? 9.766 -9.748 -1.600 1.00 57.59 191 ILE A N 1
ATOM 1559 C CA . ILE A 1 191 ? 8.511 -8.994 -1.508 1.00 57.59 191 ILE A CA 1
ATOM 1560 C C . ILE A 1 191 ? 8.583 -8.217 -0.196 1.00 57.59 191 ILE A C 1
ATOM 1562 O O . ILE A 1 191 ? 8.778 -8.823 0.860 1.00 57.59 191 ILE A O 1
ATOM 1566 N N . ASN A 1 192 ? 8.546 -6.885 -0.288 1.00 79.88 192 ASN A N 1
ATOM 1567 C CA . ASN A 1 192 ? 8.884 -6.009 0.824 1.00 79.88 192 ASN A CA 1
ATOM 1568 C C . ASN A 1 192 ? 7.843 -6.184 1.939 1.00 79.88 192 ASN A C 1
ATOM 1570 O O . ASN A 1 192 ? 6.812 -5.515 1.959 1.00 79.88 192 ASN A O 1
ATOM 1574 N N . ILE A 1 193 ? 8.114 -7.112 2.859 1.00 90.94 193 ILE A N 1
ATOM 1575 C CA . ILE A 1 193 ? 7.242 -7.485 3.976 1.00 90.94 193 ILE A CA 1
ATOM 1576 C C . ILE A 1 193 ? 6.853 -6.270 4.832 1.00 90.94 193 ILE A C 1
ATOM 1578 O O . ILE A 1 193 ? 5.801 -6.261 5.469 1.00 90.94 193 ILE A O 1
ATOM 1582 N N . PHE A 1 194 ? 7.659 -5.203 4.788 1.00 93.25 194 PHE A N 1
ATOM 1583 C CA . PHE A 1 194 ? 7.385 -3.939 5.461 1.00 93.25 194 PHE A CA 1
ATOM 1584 C C . PHE A 1 194 ? 6.145 -3.230 4.910 1.00 93.25 194 PHE A C 1
ATOM 1586 O O . PHE A 1 194 ? 5.445 -2.570 5.677 1.00 93.25 194 PHE A O 1
ATOM 1593 N N . VAL A 1 195 ? 5.811 -3.405 3.626 1.00 87.69 195 VAL A N 1
ATOM 1594 C CA . VAL A 1 195 ? 4.575 -2.862 3.034 1.00 87.69 195 VAL A CA 1
ATOM 1595 C C . VAL A 1 195 ? 3.349 -3.470 3.719 1.00 87.69 195 VAL A C 1
ATOM 1597 O O . VAL A 1 195 ? 2.461 -2.737 4.155 1.00 87.69 195 VAL A O 1
ATOM 1600 N N . PHE A 1 196 ? 3.334 -4.794 3.905 1.00 92.44 196 PHE A N 1
ATOM 1601 C CA . PHE A 1 196 ? 2.236 -5.484 4.586 1.00 92.44 196 PHE A CA 1
ATOM 1602 C C . PHE A 1 196 ? 2.117 -5.065 6.053 1.00 92.44 196 PHE A C 1
ATOM 1604 O O . PHE A 1 196 ? 1.009 -4.822 6.528 1.00 92.44 196 PHE A O 1
ATOM 1611 N N . TYR A 1 197 ? 3.241 -4.891 6.755 1.00 96.19 197 TYR A N 1
ATOM 1612 C CA . TYR A 1 197 ? 3.223 -4.395 8.133 1.00 96.19 197 TYR A CA 1
ATOM 1613 C C . TYR A 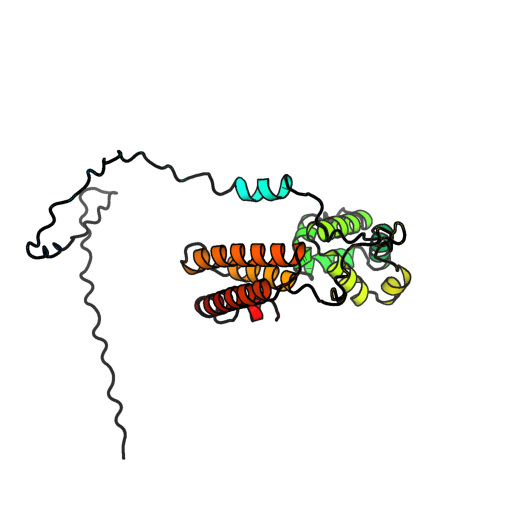1 197 ? 2.685 -2.966 8.247 1.00 96.19 197 TYR A C 1
ATOM 1615 O O . TYR A 1 197 ? 1.887 -2.689 9.143 1.00 96.19 197 TYR A O 1
ATOM 1623 N N . ARG A 1 198 ? 3.066 -2.055 7.342 1.00 94.50 198 ARG A N 1
ATOM 1624 C CA . ARG A 1 198 ? 2.531 -0.680 7.331 1.00 94.50 198 ARG A CA 1
ATOM 1625 C C . ARG A 1 198 ? 1.018 -0.675 7.100 1.00 94.50 198 ARG A C 1
ATOM 1627 O O . ARG A 1 198 ? 0.301 0.004 7.831 1.00 94.50 198 ARG A O 1
ATOM 1634 N N . MET A 1 199 ? 0.539 -1.484 6.155 1.00 90.88 199 MET A N 1
ATOM 1635 C CA . MET A 1 199 ? -0.892 -1.636 5.878 1.00 90.88 199 MET A CA 1
ATOM 1636 C C . MET A 1 199 ? -1.649 -2.234 7.076 1.00 90.88 199 MET A C 1
ATOM 1638 O O . MET A 1 199 ? -2.684 -1.707 7.483 1.00 90.88 199 MET A O 1
ATOM 1642 N N . GLY A 1 200 ? -1.114 -3.290 7.694 1.00 96.00 200 GLY A N 1
ATOM 1643 C CA . GLY A 1 200 ? -1.706 -3.896 8.887 1.00 96.00 200 GLY A CA 1
ATOM 1644 C C . GLY A 1 200 ? -1.788 -2.928 10.070 1.00 96.00 200 GLY A C 1
ATOM 1645 O O . GLY A 1 200 ? -2.788 -2.930 10.786 1.00 96.00 200 GLY A O 1
ATOM 1646 N N . LEU A 1 201 ? -0.776 -2.069 10.259 1.00 97.81 201 LEU A N 1
ATOM 1647 C CA . LEU A 1 201 ? -0.772 -1.034 11.303 1.00 97.81 201 LEU A CA 1
ATOM 1648 C C . LEU A 1 201 ? -1.866 0.007 11.073 1.00 97.81 201 LEU A C 1
ATOM 1650 O O . LEU A 1 201 ? -2.559 0.380 12.017 1.00 97.81 201 LEU A O 1
ATOM 1654 N N . GLU A 1 202 ? -2.044 0.456 9.831 1.00 95.06 202 GLU A N 1
ATOM 1655 C CA . GLU A 1 202 ? -3.116 1.387 9.477 1.00 95.06 202 GLU A CA 1
ATOM 1656 C C . GLU A 1 202 ? -4.495 0.779 9.761 1.00 95.06 202 GLU A C 1
ATOM 1658 O O . GLU A 1 202 ? -5.332 1.416 10.404 1.00 95.06 202 GLU A O 1
ATOM 1663 N N . ILE A 1 203 ? -4.719 -0.476 9.357 1.00 95.06 203 ILE A N 1
ATOM 1664 C CA . ILE A 1 203 ? -5.973 -1.190 9.632 1.00 95.06 203 ILE A CA 1
ATOM 1665 C C . ILE A 1 203 ? -6.195 -1.334 11.142 1.00 95.06 203 ILE A C 1
ATOM 1667 O O . ILE A 1 203 ? -7.286 -1.027 11.621 1.00 95.06 203 ILE A O 1
ATOM 1671 N N . LEU A 1 204 ? -5.176 -1.767 11.894 1.00 97.31 204 LEU A N 1
ATOM 1672 C CA . LEU A 1 204 ? -5.252 -1.926 13.348 1.00 97.31 204 LEU A CA 1
ATOM 1673 C C . LEU A 1 204 ? -5.648 -0.609 14.029 1.00 97.31 204 LEU A C 1
ATOM 1675 O O . LEU A 1 204 ? -6.607 -0.574 14.796 1.00 97.31 204 LEU A O 1
ATOM 1679 N N . LEU A 1 205 ? -4.947 0.483 13.723 1.00 96.94 205 LEU A N 1
ATOM 1680 C CA . LEU A 1 205 ? -5.186 1.787 14.347 1.00 96.94 205 LEU A CA 1
ATOM 1681 C C . LEU A 1 205 ? -6.540 2.389 13.966 1.00 96.94 205 LEU A C 1
ATOM 1683 O O . LEU A 1 205 ? -7.162 3.047 14.797 1.00 96.94 205 LEU A O 1
ATOM 1687 N N . ASN A 1 206 ? -7.017 2.145 12.744 1.00 95.31 206 ASN A N 1
ATOM 1688 C CA . ASN A 1 206 ? -8.342 2.590 12.310 1.00 95.31 206 ASN A CA 1
ATOM 1689 C C . ASN A 1 206 ? -9.484 1.805 12.974 1.00 95.31 206 ASN A C 1
ATOM 1691 O O . ASN A 1 206 ? -10.606 2.307 13.026 1.00 95.31 206 ASN A O 1
ATOM 1695 N N . GLN A 1 207 ? -9.220 0.589 13.461 1.00 96.75 207 GLN A N 1
ATOM 1696 C CA . GLN A 1 207 ? -10.218 -0.257 14.124 1.00 96.75 207 GLN A CA 1
ATOM 1697 C C . GLN A 1 207 ? -10.202 -0.141 15.652 1.00 96.75 207 GLN A C 1
ATOM 1699 O O . GLN A 1 207 ? -11.206 -0.448 16.290 1.00 96.75 207 GLN A O 1
ATOM 1704 N N . LEU A 1 208 ? -9.095 0.305 16.247 1.00 96.25 208 LEU A N 1
ATOM 1705 C CA . LEU A 1 208 ? -9.014 0.554 17.683 1.00 96.25 208 LEU A CA 1
ATOM 1706 C C . LEU A 1 208 ? -9.707 1.867 18.068 1.00 96.25 208 LEU A C 1
ATOM 1708 O O . LEU A 1 208 ? -9.545 2.906 17.426 1.00 96.25 208 LEU A O 1
ATOM 1712 N N . GLU A 1 209 ? -10.431 1.849 19.185 1.00 94.50 209 GLU A N 1
ATOM 1713 C CA . GLU A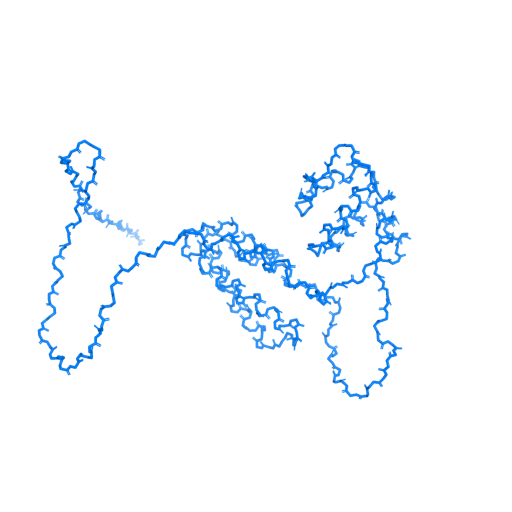 1 209 ? -11.008 3.063 19.755 1.00 94.50 209 GLU A CA 1
ATOM 1714 C C . GLU A 1 209 ? -9.901 3.974 20.295 1.00 94.50 209 GLU A C 1
ATOM 1716 O O . GLU A 1 209 ? -9.130 3.581 21.170 1.00 94.50 209 GLU A O 1
ATOM 1721 N N . LYS A 1 210 ? -9.851 5.226 19.826 1.00 92.00 210 LYS A N 1
ATOM 1722 C CA . LYS A 1 210 ? -8.786 6.193 20.164 1.00 92.00 210 LYS A CA 1
ATOM 1723 C C . LYS A 1 210 ? -8.626 6.484 21.661 1.00 92.00 210 LYS A C 1
ATOM 1725 O O . LYS A 1 210 ? -7.574 6.967 22.067 1.00 92.00 210 LYS A O 1
ATOM 1730 N N . ALA A 1 211 ? -9.670 6.250 22.458 1.00 84.19 211 ALA A N 1
ATOM 1731 C CA . ALA A 1 211 ? -9.663 6.458 23.905 1.00 84.19 211 ALA A CA 1
ATOM 1732 C C . ALA A 1 211 ? -9.238 5.210 24.702 1.00 84.19 211 ALA A C 1
ATOM 1734 O O . ALA A 1 211 ? -9.084 5.297 25.917 1.00 84.19 211 ALA A O 1
ATOM 1735 N N . SER A 1 212 ? -9.052 4.062 24.043 1.00 93.25 212 SER A N 1
ATOM 1736 C CA . SER A 1 212 ? -8.674 2.813 24.706 1.00 93.25 212 SER A CA 1
ATOM 1737 C C . SER A 1 212 ? -7.183 2.770 25.051 1.00 93.25 212 SER A C 1
ATOM 1739 O O . SER A 1 212 ? -6.339 3.285 24.312 1.00 93.25 212 SER A O 1
ATOM 1741 N N . GLU A 1 213 ? -6.838 2.081 26.142 1.00 94.56 213 GLU A N 1
ATOM 1742 C CA . GLU A 1 213 ? -5.440 1.771 26.484 1.00 94.56 213 GLU A CA 1
ATOM 1743 C C . GLU A 1 213 ? -4.741 0.998 25.354 1.00 94.56 213 GLU A C 1
ATOM 1745 O O . GLU A 1 213 ? -3.567 1.232 25.058 1.00 94.56 213 GLU A O 1
ATOM 1750 N N . GLY A 1 214 ? -5.493 0.144 24.648 1.00 96.12 214 GLY A N 1
ATOM 1751 C CA . GLY A 1 214 ? -5.004 -0.599 23.492 1.00 96.12 214 GLY A CA 1
ATOM 1752 C C . GLY A 1 214 ? -4.514 0.303 22.359 1.00 96.12 214 GLY A C 1
ATOM 1753 O O . GLY A 1 214 ? -3.494 0.005 21.741 1.00 96.12 214 GLY A O 1
ATOM 1754 N N . TYR A 1 215 ? -5.169 1.444 22.121 1.00 96.94 215 TYR A N 1
ATOM 1755 C CA . TYR A 1 215 ? -4.726 2.411 21.112 1.00 96.94 215 TYR A CA 1
ATOM 1756 C C . TYR A 1 215 ? -3.386 3.060 21.484 1.00 96.94 215 TYR A C 1
ATOM 1758 O O . TYR A 1 215 ? -2.496 3.173 20.640 1.00 96.94 215 TYR A O 1
ATOM 1766 N N . ALA A 1 216 ? -3.197 3.445 22.750 1.00 96.50 216 ALA A N 1
ATOM 1767 C CA . ALA A 1 216 ? -1.933 4.024 23.213 1.00 96.50 216 ALA A CA 1
ATOM 1768 C C . ALA A 1 216 ? -0.763 3.030 23.083 1.00 96.50 216 ALA A C 1
ATOM 1770 O O . ALA A 1 216 ? 0.329 3.397 22.628 1.00 96.50 216 ALA A O 1
ATOM 1771 N N . LEU A 1 217 ? -1.006 1.759 23.417 1.00 97.50 217 LEU A N 1
ATOM 1772 C CA . LEU A 1 217 ? -0.024 0.695 23.227 1.00 97.50 217 LEU A CA 1
ATOM 1773 C C . LEU A 1 217 ? 0.263 0.449 21.735 1.00 97.50 217 LEU A C 1
ATOM 1775 O O . LEU A 1 217 ? 1.430 0.356 21.352 1.00 97.50 217 LEU A O 1
ATOM 1779 N N . ALA A 1 218 ? -0.764 0.426 20.878 1.00 97.81 218 ALA A N 1
ATOM 1780 C CA . ALA A 1 218 ? -0.603 0.254 19.432 1.00 97.81 218 ALA A CA 1
ATOM 1781 C C . ALA A 1 218 ? 0.288 1.336 18.802 1.00 97.81 218 ALA A C 1
ATOM 1783 O O . ALA A 1 218 ? 1.137 1.014 17.975 1.00 97.81 218 ALA A O 1
ATOM 1784 N N . ILE A 1 219 ? 0.142 2.601 19.212 1.00 97.62 219 ILE A N 1
ATOM 1785 C CA . ILE A 1 219 ? 0.983 3.707 18.724 1.00 97.62 219 ILE A CA 1
ATOM 1786 C C . ILE A 1 219 ? 2.451 3.514 19.126 1.00 97.62 219 ILE A C 1
ATOM 1788 O O . ILE A 1 219 ? 3.349 3.718 18.309 1.00 97.62 219 ILE A O 1
ATOM 1792 N N . THR A 1 220 ? 2.707 3.080 20.363 1.00 97.44 220 THR A N 1
ATOM 1793 C CA . THR A 1 220 ? 4.075 2.783 20.822 1.00 97.44 220 THR A CA 1
ATOM 1794 C C . THR A 1 220 ? 4.702 1.664 19.985 1.00 97.44 220 THR A C 1
ATOM 1796 O O . THR A 1 220 ? 5.823 1.807 19.497 1.00 97.44 220 THR A O 1
ATOM 1799 N N . LEU A 1 221 ? 3.959 0.575 19.756 1.00 98.00 221 LEU A N 1
ATOM 1800 C CA . LEU A 1 221 ? 4.419 -0.554 18.941 1.00 98.00 221 LEU A CA 1
ATOM 1801 C C . LEU A 1 221 ? 4.602 -0.173 17.464 1.00 98.00 221 LEU A C 1
ATOM 1803 O O . LEU A 1 221 ? 5.555 -0.629 16.834 1.00 98.00 221 LEU A O 1
ATOM 1807 N N . GLN A 1 222 ? 3.739 0.692 16.915 1.00 97.81 222 GLN A N 1
ATOM 1808 C CA . GLN A 1 222 ? 3.892 1.250 15.569 1.00 97.81 222 GLN A CA 1
ATOM 1809 C C . GLN A 1 222 ? 5.229 1.979 15.431 1.00 97.81 222 GLN A C 1
ATOM 1811 O O . GLN A 1 222 ? 5.962 1.718 14.478 1.00 97.81 222 GLN A O 1
ATOM 1816 N N . GLN A 1 223 ? 5.544 2.882 16.363 1.00 97.69 223 GLN A N 1
ATOM 1817 C CA . GLN A 1 223 ? 6.788 3.649 16.321 1.00 97.69 223 GLN A CA 1
ATOM 1818 C C . GLN A 1 223 ? 8.008 2.718 16.352 1.00 97.69 223 GLN A C 1
ATOM 1820 O O . GLN A 1 223 ? 8.884 2.833 15.497 1.00 97.69 223 GLN A O 1
ATOM 1825 N N . GLN A 1 224 ? 8.019 1.743 17.269 1.00 98.19 224 GLN A N 1
ATOM 1826 C CA . GLN A 1 224 ? 9.101 0.758 17.382 1.00 98.19 224 GLN A CA 1
ATOM 1827 C C . GLN A 1 224 ? 9.265 -0.078 16.106 1.00 98.19 224 GLN A C 1
ATOM 1829 O O . GLN A 1 224 ? 10.388 -0.297 15.647 1.00 98.19 224 GLN A O 1
ATOM 1834 N N . LEU A 1 225 ? 8.157 -0.528 15.505 1.00 97.62 225 LEU A N 1
ATOM 1835 C CA . LEU A 1 225 ? 8.207 -1.311 14.272 1.00 97.62 225 LEU A CA 1
ATOM 1836 C C . LEU A 1 225 ? 8.739 -0.476 13.103 1.00 97.62 225 LEU A C 1
ATOM 1838 O O . LEU A 1 225 ? 9.582 -0.956 12.350 1.00 97.62 225 LEU A O 1
ATOM 1842 N N . VAL A 1 226 ? 8.285 0.773 12.960 1.00 95.62 226 VAL A N 1
ATOM 1843 C CA . VAL A 1 226 ? 8.756 1.691 11.908 1.00 95.62 226 VAL A CA 1
ATOM 1844 C C . VAL A 1 226 ? 10.244 1.989 12.056 1.00 95.62 226 VAL A C 1
ATOM 1846 O O . VAL A 1 226 ? 10.969 1.940 11.064 1.00 95.62 226 VAL A O 1
ATOM 1849 N N . GLU A 1 227 ? 10.719 2.237 13.274 1.00 96.25 227 GLU A N 1
ATOM 1850 C CA . GLU A 1 227 ? 12.147 2.418 13.535 1.00 96.25 227 GLU A CA 1
ATOM 1851 C C . GLU A 1 227 ? 12.946 1.169 13.163 1.00 96.25 227 GLU A C 1
ATOM 1853 O O . GLU A 1 227 ? 13.917 1.276 12.417 1.00 96.25 227 GLU A O 1
ATOM 1858 N N . ASN A 1 228 ? 12.516 -0.017 13.606 1.00 96.69 228 ASN A N 1
ATOM 1859 C CA . ASN A 1 228 ? 13.169 -1.281 13.259 1.00 96.69 228 ASN A CA 1
ATOM 1860 C C . ASN A 1 228 ? 13.255 -1.499 11.736 1.00 96.69 228 ASN A C 1
ATOM 1862 O O . ASN A 1 228 ? 14.320 -1.860 11.238 1.00 96.69 228 ASN A O 1
ATOM 1866 N N . MET A 1 229 ? 12.171 -1.233 10.996 1.00 94.69 229 MET A N 1
ATOM 1867 C CA . MET A 1 229 ? 12.152 -1.332 9.529 1.00 94.69 229 MET A CA 1
ATOM 1868 C C . MET A 1 229 ? 13.138 -0.352 8.889 1.00 94.69 229 MET A C 1
ATOM 1870 O O . MET A 1 229 ? 13.928 -0.753 8.039 1.00 94.69 229 MET A O 1
ATOM 1874 N N . ASN A 1 230 ? 13.164 0.902 9.347 1.00 89.69 230 ASN A N 1
ATOM 1875 C CA . ASN A 1 230 ? 14.098 1.904 8.835 1.00 89.69 230 ASN A CA 1
ATOM 1876 C C . ASN A 1 230 ? 15.564 1.515 9.111 1.00 89.69 230 ASN A C 1
ATOM 1878 O O . ASN A 1 230 ? 16.430 1.738 8.265 1.00 89.69 230 ASN A O 1
ATOM 1882 N N . TRP A 1 231 ? 15.861 0.929 10.278 1.00 94.31 231 TRP A N 1
ATOM 1883 C CA . TRP A 1 231 ? 17.199 0.409 10.584 1.00 94.31 231 TRP A CA 1
ATOM 1884 C C . TRP A 1 231 ? 17.571 -0.760 9.664 1.00 94.31 231 TRP A C 1
ATOM 1886 O O . TRP A 1 231 ? 18.665 -0.762 9.101 1.00 94.31 231 TRP A O 1
ATOM 1896 N N . ALA A 1 232 ? 16.651 -1.703 9.446 1.00 92.38 232 ALA A N 1
ATOM 1897 C CA . ALA A 1 232 ? 16.862 -2.832 8.544 1.00 92.38 232 ALA A CA 1
ATOM 1898 C C . ALA A 1 232 ? 17.070 -2.393 7.080 1.00 92.38 232 ALA A C 1
ATOM 1900 O O . ALA A 1 232 ? 17.915 -2.958 6.388 1.00 92.38 232 ALA A O 1
ATOM 1901 N N . GLU A 1 233 ? 16.352 -1.368 6.610 1.00 86.44 233 GLU A N 1
ATOM 1902 C CA . GLU A 1 233 ? 16.526 -0.800 5.263 1.00 86.44 233 GLU A CA 1
ATOM 1903 C C . GLU A 1 233 ? 17.880 -0.094 5.099 1.00 86.44 233 GLU A C 1
ATOM 1905 O O . GLU A 1 233 ? 18.507 -0.201 4.046 1.00 86.44 233 GLU A O 1
ATOM 1910 N N . ARG A 1 234 ? 18.353 0.613 6.134 1.00 85.44 234 ARG A N 1
ATOM 1911 C CA . ARG A 1 234 ? 19.601 1.396 6.077 1.00 85.44 234 ARG A CA 1
ATOM 1912 C C . ARG A 1 234 ? 20.864 0.561 6.274 1.00 85.44 234 ARG A C 1
ATOM 1914 O O . ARG A 1 234 ? 21.874 0.841 5.637 1.00 85.44 234 ARG A O 1
ATOM 1921 N N . PHE A 1 235 ? 20.825 -0.420 7.173 1.00 89.19 235 PHE A N 1
ATOM 1922 C CA . PHE A 1 235 ? 22.017 -1.153 7.625 1.00 89.19 235 PHE A CA 1
ATOM 1923 C C . PHE A 1 235 ? 21.950 -2.658 7.334 1.00 89.19 235 PHE A C 1
ATOM 1925 O O . PHE A 1 235 ? 22.861 -3.400 7.700 1.00 89.19 235 PHE A O 1
ATOM 1932 N N . GLY A 1 236 ? 20.895 -3.108 6.650 1.00 88.38 236 GLY A N 1
ATOM 1933 C CA . GLY A 1 236 ? 20.615 -4.517 6.404 1.00 88.38 236 GLY A CA 1
ATOM 1934 C C . GLY A 1 236 ? 19.827 -5.163 7.545 1.00 88.38 236 GLY A C 1
ATOM 1935 O O . GLY A 1 236 ? 19.906 -4.769 8.707 1.00 88.38 236 GLY A O 1
ATOM 1936 N N . ASP A 1 237 ? 19.049 -6.192 7.210 1.00 91.94 237 ASP A 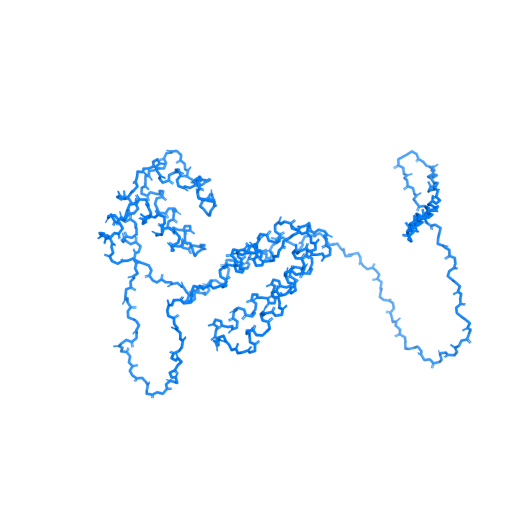N 1
ATOM 1937 C CA . ASP A 1 237 ? 18.169 -6.887 8.151 1.00 91.94 237 ASP A CA 1
ATOM 1938 C C . ASP A 1 237 ? 18.937 -7.934 8.978 1.00 91.94 237 ASP A C 1
ATOM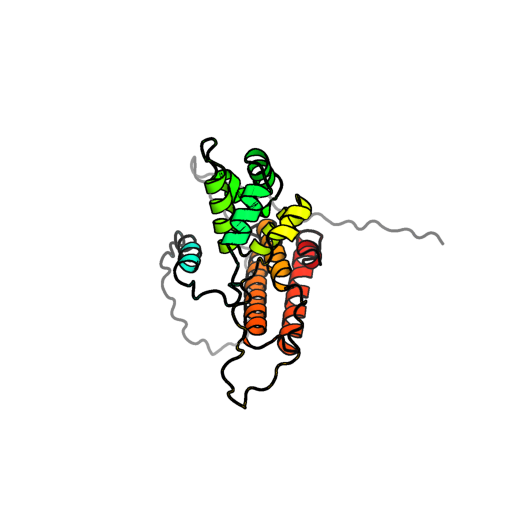 1940 O O . ASP A 1 237 ? 18.892 -9.144 8.711 1.00 91.94 237 ASP A O 1
ATOM 1944 N N . THR A 1 238 ? 19.698 -7.446 9.962 1.00 93.81 238 THR A N 1
ATOM 1945 C CA . THR A 1 238 ? 20.513 -8.278 10.856 1.00 93.81 238 THR A CA 1
ATOM 1946 C C . THR A 1 238 ? 19.657 -9.209 11.724 1.00 93.81 238 THR A C 1
ATOM 1948 O O . THR A 1 238 ? 18.431 -9.090 11.821 1.00 93.81 238 THR A O 1
ATOM 1951 N N . ARG A 1 239 ? 20.304 -10.171 12.392 1.00 94.75 239 ARG A N 1
ATOM 1952 C CA . ARG A 1 239 ? 19.622 -11.103 13.303 1.00 94.75 239 ARG A CA 1
ATOM 1953 C C . ARG A 1 239 ? 18.939 -10.367 14.458 1.00 94.75 239 ARG A C 1
ATOM 1955 O O . ARG A 1 239 ? 17.845 -10.756 14.864 1.00 94.75 239 ARG A O 1
ATOM 1962 N N . GLU A 1 240 ? 19.568 -9.313 14.958 1.00 95.38 240 GLU A N 1
ATOM 1963 C CA . GLU A 1 240 ? 19.070 -8.468 16.040 1.00 95.38 240 GLU A CA 1
ATOM 1964 C C . GLU A 1 240 ? 17.790 -7.751 15.604 1.00 95.38 240 GLU A C 1
ATOM 1966 O O . GLU A 1 240 ? 16.774 -7.848 16.294 1.00 95.38 240 GLU A O 1
ATOM 1971 N N . TYR A 1 241 ? 17.789 -7.126 14.419 1.00 95.00 241 TYR A N 1
ATOM 1972 C CA . TYR A 1 241 ? 16.593 -6.465 13.892 1.00 95.00 241 TYR A CA 1
ATOM 1973 C C . TYR A 1 241 ? 15.456 -7.451 13.624 1.00 95.00 241 TYR A C 1
ATOM 1975 O O . TYR A 1 241 ? 14.317 -7.159 13.992 1.00 95.00 241 TYR A O 1
ATOM 1983 N N . LYS A 1 242 ? 15.749 -8.643 13.088 1.00 95.50 242 LYS A N 1
ATOM 1984 C CA . LYS A 1 242 ? 14.757 -9.722 12.918 1.00 95.50 242 LYS A CA 1
ATOM 1985 C C . LYS A 1 242 ? 14.145 -10.167 14.243 1.00 95.50 242 LYS A C 1
ATOM 1987 O O . LYS A 1 242 ? 12.928 -10.324 14.326 1.00 95.50 242 LYS A O 1
ATOM 1992 N N . SER A 1 243 ? 14.975 -10.368 15.265 1.00 96.56 243 SER A N 1
ATOM 1993 C CA . SER A 1 243 ? 14.528 -10.796 16.593 1.00 96.56 243 SER A CA 1
ATOM 1994 C C . SER A 1 243 ? 13.646 -9.739 17.253 1.00 96.56 243 SER A C 1
ATOM 1996 O O . SER A 1 243 ? 12.570 -10.057 17.757 1.00 96.56 243 SER A O 1
ATOM 1998 N N . GLU A 1 244 ? 14.074 -8.478 17.217 1.00 97.69 244 GLU A N 1
ATOM 1999 C CA . GLU A 1 244 ? 13.307 -7.373 17.791 1.00 97.69 244 GLU A CA 1
ATOM 2000 C C . GLU A 1 244 ? 11.983 -7.171 17.049 1.00 97.69 244 GLU A C 1
ATOM 2002 O O . GLU A 1 244 ? 10.928 -7.026 17.666 1.00 97.69 244 GLU A O 1
ATOM 2007 N N . ARG A 1 245 ? 12.001 -7.274 15.717 1.00 97.56 245 ARG A N 1
ATOM 2008 C CA . ARG A 1 245 ? 10.782 -7.231 14.910 1.00 97.56 245 ARG A CA 1
ATOM 2009 C C . ARG A 1 245 ? 9.819 -8.349 15.276 1.00 97.56 245 ARG A C 1
ATOM 2011 O O . ARG A 1 245 ? 8.637 -8.080 15.451 1.00 97.56 245 ARG A O 1
ATOM 2018 N N . ALA A 1 246 ? 10.301 -9.583 15.422 1.00 97.25 246 ALA A N 1
ATOM 2019 C CA . ALA A 1 246 ? 9.461 -10.709 15.822 1.00 97.25 246 ALA A CA 1
ATOM 2020 C C . ALA A 1 246 ? 8.778 -10.455 17.178 1.00 97.25 246 ALA A C 1
ATOM 2022 O O . ALA A 1 246 ? 7.575 -10.684 17.302 1.00 97.25 246 ALA A O 1
ATOM 2023 N N . ARG A 1 247 ? 9.511 -9.892 18.149 1.00 98.31 247 ARG A N 1
ATOM 2024 C CA . ARG A 1 247 ? 8.972 -9.492 19.459 1.00 98.31 247 ARG A CA 1
ATOM 2025 C C . ARG A 1 247 ? 7.867 -8.438 19.330 1.00 98.31 247 ARG A C 1
ATOM 2027 O O . ARG A 1 247 ? 6.808 -8.583 19.937 1.00 98.31 2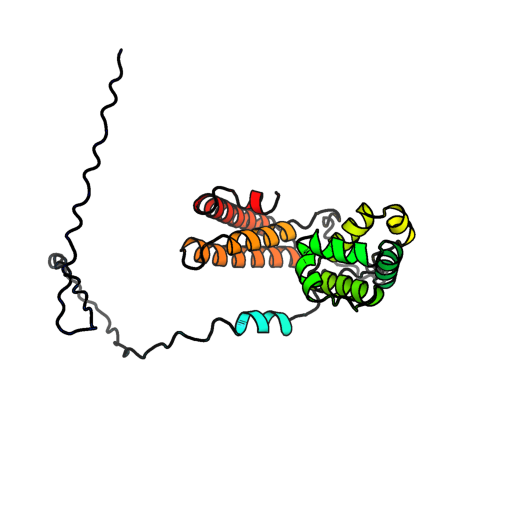47 ARG A O 1
ATOM 2034 N N . ILE A 1 248 ? 8.083 -7.396 18.524 1.00 98.38 248 ILE A N 1
ATOM 2035 C CA . ILE A 1 248 ? 7.080 -6.341 18.291 1.00 98.38 248 ILE A CA 1
ATOM 2036 C C . ILE A 1 248 ? 5.829 -6.919 17.607 1.00 98.38 248 ILE A C 1
ATOM 2038 O O . ILE A 1 248 ? 4.705 -6.630 18.016 1.00 98.38 248 ILE A O 1
ATOM 2042 N N . ILE A 1 249 ? 6.009 -7.781 16.601 1.00 98.31 249 ILE A N 1
ATOM 2043 C CA . ILE A 1 249 ? 4.911 -8.438 15.877 1.00 98.31 249 ILE A CA 1
ATOM 2044 C C . ILE A 1 249 ? 4.104 -9.360 16.798 1.00 98.31 249 ILE A C 1
ATOM 2046 O O . ILE A 1 249 ? 2.877 -9.389 16.715 1.00 98.31 249 ILE A O 1
ATOM 2050 N N . GLU A 1 250 ? 4.749 -10.084 17.711 1.00 98.25 250 GLU A N 1
ATOM 2051 C CA . GLU A 1 250 ? 4.058 -10.882 18.727 1.00 98.25 250 GLU A CA 1
ATOM 2052 C C . GLU A 1 250 ? 3.188 -10.008 19.645 1.00 98.25 250 GLU A C 1
ATOM 2054 O O . GLU A 1 250 ? 2.019 -10.327 19.886 1.00 98.25 250 GLU A O 1
ATOM 2059 N N . GLN A 1 251 ? 3.710 -8.862 20.089 1.00 98.38 251 GLN A N 1
ATOM 2060 C CA . GLN A 1 251 ? 2.952 -7.905 20.901 1.00 98.38 251 GLN A CA 1
ATOM 2061 C C . GLN A 1 251 ? 1.750 -7.333 20.135 1.00 98.38 251 GLN A C 1
ATOM 2063 O O . GLN A 1 251 ? 0.639 -7.309 20.667 1.00 98.38 251 GLN A O 1
ATOM 2068 N N . LEU A 1 252 ? 1.933 -6.965 18.864 1.00 98.38 252 LEU A N 1
ATOM 2069 C CA . LEU A 1 252 ? 0.846 -6.522 17.985 1.00 98.38 252 LEU A CA 1
ATOM 2070 C C . LEU A 1 252 ? -0.193 -7.625 17.743 1.00 98.38 252 LEU A C 1
ATOM 2072 O O . LEU A 1 252 ? -1.392 -7.344 17.719 1.00 98.38 252 LEU A O 1
ATOM 2076 N N . ASN A 1 253 ? 0.236 -8.882 17.594 1.00 98.19 253 ASN A N 1
ATOM 2077 C CA . ASN A 1 253 ? -0.657 -10.030 17.442 1.00 98.19 253 ASN A CA 1
ATOM 2078 C C . ASN A 1 253 ? -1.530 -10.238 18.682 1.00 98.19 253 ASN A C 1
ATOM 2080 O O . ASN A 1 253 ? -2.737 -10.449 18.541 1.00 98.19 253 ASN A O 1
ATOM 2084 N N . ASN A 1 254 ? -0.942 -10.154 19.875 1.00 98.19 254 ASN A N 1
ATOM 2085 C CA . ASN A 1 254 ? -1.671 -10.277 21.135 1.00 98.19 254 ASN A CA 1
ATOM 2086 C C . ASN A 1 254 ? -2.660 -9.121 21.324 1.00 98.19 254 ASN A C 1
ATOM 2088 O O . ASN A 1 254 ? -3.826 -9.361 21.636 1.00 98.19 254 ASN A O 1
ATOM 2092 N N . LEU A 1 255 ? -2.225 -7.890 21.044 1.00 97.81 255 LEU A N 1
ATOM 2093 C CA . LEU A 1 255 ? -3.070 -6.700 21.105 1.00 97.81 255 LEU A CA 1
ATOM 2094 C C . LEU A 1 255 ? -4.260 -6.788 20.137 1.00 97.81 255 LEU A C 1
ATOM 2096 O O . LEU A 1 255 ? -5.407 -6.575 20.527 1.00 97.81 255 LEU A O 1
ATOM 2100 N N . SER A 1 256 ? -3.999 -7.154 18.880 1.00 97.75 256 SER A N 1
ATOM 2101 C CA . SER A 1 256 ? -5.038 -7.295 17.852 1.00 97.75 256 SER A CA 1
ATOM 2102 C C . SER A 1 256 ? -6.027 -8.400 18.216 1.00 97.75 256 SER A C 1
ATOM 2104 O O . SER A 1 256 ? -7.233 -8.226 18.056 1.00 97.75 256 SER A O 1
ATOM 2106 N N . ARG A 1 257 ? -5.547 -9.525 18.764 1.00 98.25 257 ARG A N 1
ATOM 2107 C CA . ARG A 1 257 ? -6.420 -10.625 19.192 1.00 98.25 257 ARG A CA 1
ATOM 2108 C C . ARG A 1 257 ? -7.324 -10.197 20.343 1.00 98.25 257 ARG A C 1
ATOM 2110 O O . ARG A 1 257 ? -8.503 -10.535 20.321 1.00 98.25 257 ARG A O 1
ATOM 2117 N N . LEU A 1 258 ? -6.782 -9.450 21.304 1.00 97.50 258 LEU A N 1
ATOM 2118 C CA . LEU A 1 258 ? -7.524 -8.959 22.462 1.00 97.50 258 LEU A CA 1
ATOM 2119 C C . LEU A 1 258 ? -8.662 -8.010 22.060 1.00 97.50 258 LEU A C 1
ATOM 2121 O O . LEU A 1 258 ? -9.769 -8.151 22.567 1.00 97.50 258 LEU A O 1
ATOM 2125 N N . HIS A 1 259 ? -8.408 -7.070 21.144 1.00 97.12 259 HIS A N 1
ATOM 2126 C CA . HIS A 1 259 ? -9.382 -6.025 20.805 1.00 97.12 259 HIS A CA 1
ATOM 2127 C C . HIS A 1 259 ? -10.236 -6.315 19.565 1.00 97.12 259 HIS A C 1
ATOM 2129 O O . HIS A 1 259 ? -11.365 -5.843 19.483 1.00 97.12 259 HIS A O 1
ATOM 2135 N N . LEU A 1 260 ? -9.714 -7.067 18.594 1.00 96.94 260 LEU A N 1
ATOM 2136 C CA . LEU A 1 260 ? -10.347 -7.285 17.286 1.00 96.94 260 LEU A CA 1
ATOM 2137 C C . LEU A 1 260 ? -10.668 -8.761 17.009 1.00 96.94 260 LEU A C 1
ATOM 2139 O O . LEU A 1 260 ? -11.205 -9.080 15.950 1.00 96.94 260 LEU A O 1
ATOM 2143 N N . GLY A 1 261 ? -10.296 -9.681 17.907 1.00 97.50 261 GLY A N 1
ATOM 2144 C CA . GLY A 1 261 ? -10.528 -11.121 17.744 1.00 97.50 261 GLY A CA 1
ATOM 2145 C C . GLY A 1 261 ? -9.673 -11.800 16.665 1.00 97.50 261 GLY A C 1
ATOM 2146 O O . GLY A 1 261 ? -9.887 -12.972 16.364 1.00 97.50 261 GLY A O 1
ATOM 2147 N N . ARG A 1 262 ? -8.691 -11.101 16.079 1.00 97.56 262 ARG A N 1
ATOM 2148 C CA . ARG A 1 262 ? -7.801 -11.619 15.021 1.00 97.56 262 ARG A CA 1
ATOM 2149 C C . ARG A 1 262 ? -6.368 -11.130 15.192 1.00 97.56 262 ARG A C 1
ATOM 2151 O O . ARG A 1 262 ? -6.128 -10.117 15.835 1.00 97.56 262 ARG A O 1
ATOM 2158 N N . THR A 1 263 ? -5.404 -11.864 14.648 1.00 98.38 263 THR A N 1
ATOM 2159 C CA . THR A 1 263 ? -3.978 -11.526 14.766 1.00 98.38 263 THR A CA 1
ATOM 2160 C C . THR A 1 263 ? -3.601 -10.354 13.858 1.00 98.38 263 THR A C 1
ATOM 2162 O O . THR A 1 263 ? -4.241 -10.115 12.837 1.00 98.38 263 THR A O 1
ATOM 2165 N N . PHE A 1 264 ? -2.526 -9.646 14.201 1.00 98.38 264 PHE A N 1
ATOM 2166 C CA . PHE A 1 264 ? -1.954 -8.588 13.370 1.00 98.38 264 PHE A CA 1
ATOM 2167 C C . PHE A 1 264 ? -1.468 -9.127 12.017 1.00 98.38 264 PHE A C 1
ATOM 2169 O O . PHE A 1 264 ? -1.721 -8.505 10.991 1.00 98.38 264 PHE A O 1
ATOM 2176 N N . ASN A 1 265 ? -0.868 -10.321 11.983 1.00 97.62 265 ASN A N 1
ATOM 2177 C CA . ASN A 1 265 ? -0.479 -10.969 10.722 1.00 97.62 265 ASN A CA 1
ATOM 2178 C C . ASN A 1 265 ? -1.682 -11.172 9.785 1.00 97.62 265 ASN A C 1
ATOM 2180 O O . ASN A 1 265 ? -1.596 -10.859 8.601 1.00 97.62 265 ASN A O 1
ATOM 2184 N N . SER A 1 266 ? -2.843 -11.559 10.331 1.00 96.62 266 SER A N 1
ATOM 2185 C CA . SER A 1 266 ? -4.079 -11.664 9.547 1.00 96.62 266 SER A CA 1
ATOM 2186 C C . SER A 1 266 ? -4.536 -10.310 8.985 1.00 96.62 266 SER A C 1
ATOM 2188 O O . SER A 1 266 ? -5.070 -10.281 7.879 1.00 96.62 266 SER A O 1
ATOM 2190 N N . LEU A 1 267 ? -4.302 -9.193 9.691 1.00 94.62 267 LEU A N 1
ATOM 2191 C CA . LEU A 1 267 ? -4.551 -7.842 9.160 1.00 94.62 267 LEU A CA 1
ATOM 2192 C C . LEU A 1 267 ? -3.591 -7.477 8.021 1.00 94.62 267 LEU A C 1
ATOM 2194 O O . LEU A 1 267 ? -3.968 -6.735 7.120 1.00 94.62 267 LEU A O 1
ATOM 2198 N N . CYS A 1 268 ? -2.362 -7.992 8.068 1.00 94.62 268 CYS A N 1
ATOM 2199 C CA . CYS A 1 268 ? -1.333 -7.768 7.054 1.00 94.62 268 CYS A CA 1
ATOM 2200 C C . CYS A 1 268 ? -1.538 -8.619 5.789 1.00 94.62 268 CYS A C 1
ATOM 2202 O O . CYS A 1 268 ? -0.929 -8.320 4.765 1.00 94.62 268 CYS A O 1
ATOM 2204 N N . GLY A 1 269 ? -2.360 -9.673 5.855 1.00 91.19 269 GLY A N 1
ATOM 2205 C CA . GLY A 1 269 ? -2.469 -10.679 4.792 1.00 91.19 269 GLY A CA 1
ATOM 2206 C C . GLY A 1 269 ? -1.291 -11.661 4.760 1.00 91.19 269 GLY A C 1
ATOM 2207 O O . GLY A 1 269 ? -0.938 -12.138 3.684 1.00 91.19 269 GLY A O 1
ATOM 2208 N N . LEU A 1 270 ? -0.678 -11.921 5.923 1.00 90.06 270 LEU A N 1
ATOM 2209 C CA . LEU A 1 270 ? 0.462 -12.826 6.122 1.00 90.06 270 LEU A CA 1
ATOM 2210 C C . LEU A 1 270 ? 0.069 -14.105 6.869 1.00 90.06 270 LEU A C 1
ATOM 2212 O O . LEU A 1 270 ? -0.836 -14.036 7.737 1.00 90.06 270 LEU A O 1
#